Protein AF-A0A7S2G5X3-F1 (afdb_monomer_lite)

InterPro domains:
  IPR003439 ABC transporter-like, ATP-binding domain [PF00005] (49-107)
  IPR027417 P-loop containing nucleoside triphosphate hydrolase [G3DSA:3.40.50.300] (6-203)
  IPR027417 P-loop containing nucleoside triphosphate hydrolase [SSF52540] (55-157)
  IPR032781 ABC-transporter extension domain [PF12848] (147-217)
  IPR051309 ABC transporter ABCF subfamily ATPase [PTHR42855] (34-220)

Organism: NCBI:txid3111310

Foldseek 3Di:
DCVLLVVLLVQLVVLCVVVVHPVPDDPPPDDDDDPSVVSNVVSVVSCVVNVNVVLVVLLCVLCVLLVNNVVPPPDLVPDDPSSNLSNVVSVPVSSLDQEDEEEASCPPGDPSSLVVVLVSQLVNPSHDYDYDHPDQVSQQSRPQKDWDCAPNDTDIGGRHTSVSVVVVVVVVLVVLVVVLVVLVVVLVVLVVVVVVCDPCPDPVNVVSVVVSVVSVVVSVVSVVRPRDPPPPPDD

pLDDT: mean 82.72, std 14.78, range [34.44, 96.31]

Sequence (235 aa):
PTLPALKAVQSYWAATDAAGHRRGDDPAVDKDGDEGGADLLAATTLMDECGGWELESEILLVATKLSVAHLIDRPLTSLSGGEKKRVALAAALPQKPDLLLLDEPSNHLDWAAIDWLANYLSSQRQLSLLLVTHDRYFLERTCDDIIELDRAQVHWYRGGGYSGFLEARAARLIENDAVLSATRKKLEKEAAWVRKQPKARQSKSKSRVEAYDKLKVETDKMAVQPMGVADLKGV

Radius of gyration: 30.64 Å; chains: 1; bounding box: 78×30×87 Å

Secondary structure (DSSP, 8-state):
-HHHHHHHHHHHHHHHHHTTPPTT--GGG----STHHHHHHHHHHHHHHHTHHHHHHHHHHHHHHTT-GGGTTS-GGGS-HHHHHHHHHHHHGGG--SEEEEES-STT--HHHHHHHHHHHHH-TT-EEEEE-S-HHHHHHH-S-EEEEETTEEEEE-SSHHHHHHHHHHHHHHHHHHHHHHHHHHHHHHHHHHHT---S-SHHHHHHHHHHHHHHHHHHHHHSS----GGGG--

Structure (mmCIF, N/CA/C/O backbone):
data_AF-A0A7S2G5X3-F1
#
_entry.id   AF-A0A7S2G5X3-F1
#
loop_
_atom_site.group_PDB
_atom_site.id
_atom_site.type_symbol
_atom_site.label_atom_id
_atom_site.label_alt_id
_atom_site.label_comp_id
_atom_site.label_asym_id
_atom_site.label_entity_id
_atom_site.label_seq_id
_atom_site.pdbx_PDB_ins_code
_atom_site.Cartn_x
_atom_site.Cartn_y
_atom_site.Cartn_z
_atom_site.occupancy
_atom_site.B_iso_or_equiv
_atom_site.auth_seq_id
_atom_site.auth_comp_id
_atom_site.auth_asym_id
_atom_site.auth_atom_id
_atom_site.pdbx_PDB_model_num
ATOM 1 N N . PRO A 1 1 ? -3.280 3.090 -22.141 1.00 54.41 1 PRO A N 1
ATOM 2 C CA . PRO A 1 1 ? -2.279 3.904 -22.877 1.00 54.41 1 PRO A CA 1
ATOM 3 C C . PRO A 1 1 ? -0.830 3.383 -22.801 1.00 54.41 1 PRO A C 1
ATOM 5 O O . PRO A 1 1 ? -0.079 3.635 -23.728 1.00 54.41 1 PRO A O 1
ATOM 8 N N . THR A 1 2 ? -0.440 2.638 -21.760 1.00 71.50 2 THR A N 1
ATOM 9 C CA . THR A 1 2 ? 0.950 2.181 -21.523 1.00 71.50 2 THR A CA 1
ATOM 10 C C . THR A 1 2 ? 1.343 0.871 -22.222 1.00 71.50 2 THR A C 1
ATOM 12 O O . THR A 1 2 ? 2.526 0.603 -22.397 1.00 71.50 2 THR A O 1
ATOM 15 N N . LEU A 1 3 ? 0.378 0.065 -22.684 1.00 79.06 3 LEU A N 1
ATOM 16 C CA . LEU A 1 3 ? 0.645 -1.207 -23.379 1.00 79.06 3 LEU A CA 1
ATOM 17 C C . LEU A 1 3 ? 1.451 -1.066 -24.691 1.00 79.06 3 LEU A C 1
ATOM 19 O O . LEU A 1 3 ? 2.336 -1.893 -24.902 1.00 79.06 3 LEU A O 1
ATOM 23 N N . PRO A 1 4 ? 1.192 -0.077 -25.573 1.00 86.94 4 PRO A N 1
ATOM 24 C CA . PRO A 1 4 ? 2.019 0.150 -26.761 1.00 86.94 4 PRO A CA 1
ATOM 25 C C . PRO A 1 4 ? 3.467 0.515 -26.413 1.00 86.94 4 PRO A C 1
ATOM 27 O O . PRO A 1 4 ? 4.384 -0.113 -26.931 1.00 86.94 4 PRO A O 1
ATOM 30 N N . ALA A 1 5 ? 3.666 1.436 -25.464 1.00 88.50 5 ALA A N 1
ATOM 31 C CA . ALA A 1 5 ? 4.989 1.828 -24.977 1.00 88.50 5 ALA A CA 1
ATOM 32 C C . ALA A 1 5 ? 5.756 0.638 -24.384 1.00 88.50 5 ALA A C 1
ATOM 34 O O . ALA A 1 5 ? 6.918 0.423 -24.706 1.00 88.50 5 ALA A O 1
ATOM 35 N N . LEU A 1 6 ? 5.091 -0.200 -23.580 1.00 88.62 6 LEU A N 1
ATOM 36 C CA . LEU A 1 6 ? 5.712 -1.392 -23.001 1.00 88.62 6 LEU A CA 1
ATOM 37 C C . LEU A 1 6 ? 6.155 -2.392 -24.078 1.00 88.62 6 LEU A C 1
ATOM 39 O O . LEU A 1 6 ? 7.237 -2.963 -23.978 1.00 88.62 6 LEU A O 1
ATOM 43 N N . LYS A 1 7 ? 5.335 -2.596 -25.116 1.00 89.44 7 LYS A N 1
ATOM 44 C CA . LYS A 1 7 ? 5.700 -3.450 -26.256 1.00 89.44 7 LYS A CA 1
ATOM 45 C C . LYS A 1 7 ? 6.875 -2.876 -27.047 1.00 89.44 7 LYS A C 1
ATOM 47 O O . LYS A 1 7 ? 7.715 -3.654 -27.493 1.00 89.44 7 LYS A O 1
ATOM 52 N N . ALA A 1 8 ? 6.944 -1.553 -27.203 1.00 91.19 8 ALA A N 1
ATOM 53 C CA . ALA A 1 8 ? 8.074 -0.885 -27.844 1.00 91.19 8 ALA A CA 1
ATOM 54 C C . ALA A 1 8 ? 9.371 -1.123 -27.056 1.00 91.19 8 ALA A C 1
ATOM 56 O O . ALA A 1 8 ? 10.328 -1.632 -27.630 1.00 91.19 8 ALA A O 1
ATOM 57 N N . VAL A 1 9 ? 9.357 -0.909 -25.732 1.00 89.81 9 VAL A N 1
ATOM 58 C CA . VAL A 1 9 ? 10.511 -1.174 -24.845 1.00 89.81 9 VAL A CA 1
ATOM 59 C C . VAL A 1 9 ? 10.955 -2.635 -24.922 1.00 89.81 9 VAL A C 1
ATOM 61 O O . VAL A 1 9 ? 12.138 -2.921 -25.069 1.00 89.81 9 VAL A O 1
ATOM 64 N N . GLN A 1 10 ? 10.013 -3.581 -24.881 1.00 88.94 10 GLN A N 1
ATOM 65 C CA . GLN A 1 10 ? 10.326 -5.009 -25.012 1.00 88.94 10 GLN A CA 1
ATOM 66 C C . GLN A 1 10 ? 10.955 -5.352 -26.365 1.00 88.94 10 GLN A C 1
ATOM 68 O O . GLN A 1 10 ? 11.894 -6.145 -26.417 1.00 88.94 10 GLN A O 1
ATOM 73 N N . SER A 1 11 ? 10.437 -4.769 -27.449 1.00 88.94 11 SER A N 1
ATOM 74 C CA . SER A 1 11 ? 10.954 -4.995 -28.803 1.00 88.94 11 SER A CA 1
ATOM 75 C C . SER A 1 11 ? 12.352 -4.401 -28.959 1.00 88.94 11 SER A C 1
ATOM 77 O O . SER A 1 11 ? 13.226 -5.043 -29.534 1.00 88.94 11 SER A O 1
ATOM 79 N N . TYR A 1 12 ? 12.579 -3.218 -28.385 1.00 90.38 12 TYR A N 1
ATOM 80 C CA . TYR A 1 12 ? 13.879 -2.559 -28.358 1.00 90.38 12 TYR A CA 1
ATOM 81 C C . TYR A 1 12 ? 14.915 -3.385 -27.595 1.00 90.38 12 TYR A C 1
ATOM 83 O O . TYR A 1 12 ? 15.947 -3.723 -28.166 1.00 90.38 12 TYR A O 1
ATOM 91 N N . TRP A 1 13 ? 14.610 -3.820 -26.369 1.00 86.69 13 TRP A N 1
ATOM 92 C CA . TRP A 1 13 ? 15.528 -4.661 -25.592 1.00 86.69 13 TRP A CA 1
ATOM 93 C C . TRP A 1 13 ? 15.831 -6.005 -26.262 1.00 86.69 13 TRP A C 1
ATOM 95 O O . TRP A 1 13 ? 16.964 -6.478 -26.210 1.00 86.69 13 TRP A O 1
ATOM 105 N N . ALA A 1 14 ? 14.845 -6.619 -26.923 1.00 87.31 14 ALA A N 1
ATOM 106 C CA . ALA A 1 14 ? 15.070 -7.847 -27.681 1.00 87.31 14 ALA A CA 1
ATOM 107 C C . ALA A 1 14 ? 16.004 -7.619 -28.884 1.00 87.31 14 ALA A C 1
ATOM 109 O O . ALA A 1 14 ? 16.889 -8.439 -29.127 1.00 87.31 14 ALA A O 1
ATOM 110 N N . ALA A 1 15 ? 15.836 -6.504 -29.604 1.00 86.38 15 ALA A N 1
ATOM 111 C CA . ALA A 1 15 ? 16.694 -6.138 -30.728 1.00 86.38 15 ALA A CA 1
ATOM 112 C C . ALA A 1 15 ? 18.129 -5.811 -30.276 1.00 86.38 15 ALA A C 1
ATOM 114 O O . ALA A 1 15 ? 19.082 -6.266 -30.906 1.00 86.38 15 ALA A O 1
ATOM 115 N N . THR A 1 16 ? 18.306 -5.096 -29.158 1.00 84.69 16 THR A N 1
ATOM 116 C CA . THR A 1 16 ? 19.641 -4.795 -28.608 1.00 84.69 16 THR A CA 1
ATOM 117 C C . THR A 1 16 ? 20.358 -6.048 -28.110 1.00 84.69 16 THR A C 1
ATOM 119 O O . THR A 1 16 ? 21.544 -6.222 -28.392 1.00 84.69 16 THR A O 1
ATOM 122 N N . ASP A 1 17 ? 19.639 -6.947 -27.424 1.00 82.69 17 ASP A N 1
ATOM 123 C CA . ASP A 1 17 ? 20.194 -8.218 -26.943 1.00 82.69 17 ASP A CA 1
ATOM 124 C C . ASP A 1 17 ? 20.623 -9.105 -28.137 1.00 82.69 17 ASP A C 1
ATOM 126 O O . ASP A 1 17 ? 21.685 -9.731 -28.098 1.00 82.69 17 ASP A O 1
ATOM 130 N N . ALA A 1 18 ? 19.841 -9.128 -29.228 1.00 81.56 18 ALA A N 1
ATOM 131 C CA . ALA A 1 18 ? 20.175 -9.855 -30.459 1.00 81.56 18 ALA A CA 1
ATOM 132 C C . ALA A 1 18 ? 21.382 -9.255 -31.205 1.00 81.56 18 ALA A C 1
ATOM 134 O O . ALA A 1 18 ? 22.181 -9.997 -31.776 1.00 81.56 18 ALA A O 1
ATOM 135 N N . ALA A 1 19 ? 21.547 -7.931 -31.152 1.00 76.56 19 ALA A N 1
ATOM 136 C CA . ALA A 1 19 ? 22.684 -7.209 -31.723 1.00 76.56 19 ALA A CA 1
ATOM 137 C C . ALA A 1 19 ? 23.962 -7.281 -30.858 1.00 76.56 19 ALA A C 1
ATOM 139 O O . ALA A 1 19 ? 24.954 -6.628 -31.178 1.00 76.56 19 ALA A O 1
ATOM 140 N N . GLY A 1 20 ? 23.957 -8.024 -29.744 1.00 68.62 20 GLY A N 1
ATOM 141 C CA . GLY A 1 20 ? 25.123 -8.186 -28.866 1.00 68.62 20 GLY A CA 1
ATOM 142 C C . GLY A 1 20 ? 25.523 -6.929 -28.082 1.00 68.62 20 GLY A C 1
ATOM 143 O O . GLY A 1 20 ? 26.596 -6.911 -27.474 1.00 68.62 20 GLY A O 1
ATOM 144 N N . HIS A 1 21 ? 24.677 -5.898 -28.079 1.00 65.56 21 HIS A N 1
ATOM 145 C CA . HIS A 1 21 ? 24.878 -4.674 -27.306 1.00 65.56 21 HIS A CA 1
ATOM 146 C C . HIS A 1 21 ? 24.457 -4.904 -25.850 1.00 65.56 21 HIS A C 1
ATOM 148 O O . HIS A 1 21 ? 23.509 -5.646 -25.581 1.00 65.56 21 HIS A O 1
ATOM 154 N N . ARG A 1 22 ? 25.142 -4.284 -24.877 1.00 58.06 22 ARG A N 1
ATOM 155 C CA . ARG A 1 22 ? 24.659 -4.330 -23.490 1.00 58.06 22 ARG A CA 1
ATOM 156 C C . ARG A 1 22 ? 23.503 -3.352 -23.334 1.00 58.06 22 ARG A C 1
ATOM 158 O O . ARG A 1 22 ? 23.483 -2.279 -23.931 1.00 58.06 22 ARG A O 1
ATOM 165 N N . ARG A 1 23 ? 22.551 -3.704 -22.473 1.00 61.09 23 ARG A N 1
ATOM 166 C CA . ARG A 1 23 ? 21.435 -2.828 -22.093 1.00 61.09 23 ARG A CA 1
ATOM 167 C C . ARG A 1 23 ? 21.984 -1.495 -21.566 1.00 61.09 23 ARG A C 1
ATOM 169 O O . ARG A 1 23 ? 22.686 -1.483 -20.555 1.00 61.09 23 ARG A O 1
ATOM 176 N N . GLY A 1 24 ? 21.677 -0.398 -22.261 1.00 53.31 24 GLY A N 1
ATOM 177 C CA . GLY A 1 24 ? 22.175 0.952 -21.963 1.00 53.31 24 GLY A CA 1
ATOM 178 C C . GLY A 1 24 ? 23.344 1.442 -22.831 1.00 53.31 24 GLY A C 1
ATOM 179 O O . GLY A 1 24 ? 23.766 2.583 -22.645 1.00 53.31 24 GLY A O 1
ATOM 180 N N . ASP A 1 25 ? 23.854 0.631 -23.764 1.00 51.81 25 ASP A N 1
ATOM 181 C CA . ASP A 1 25 ? 24.787 1.098 -24.797 1.00 51.81 25 ASP A CA 1
ATOM 182 C C . ASP A 1 25 ? 24.038 1.945 -25.845 1.00 51.81 25 ASP A C 1
ATOM 184 O O . ASP A 1 25 ? 22.922 1.606 -26.242 1.00 51.81 25 ASP A O 1
ATOM 188 N N . ASP A 1 26 ? 24.645 3.051 -26.289 1.00 50.69 26 ASP A N 1
ATOM 189 C CA . ASP A 1 26 ? 24.108 3.890 -27.367 1.00 50.69 26 ASP A CA 1
ATOM 190 C C . ASP A 1 26 ? 24.276 3.149 -28.710 1.00 50.69 26 ASP A C 1
ATOM 192 O O . ASP A 1 26 ? 25.414 2.945 -29.153 1.00 50.69 26 ASP A O 1
ATOM 196 N N . PRO A 1 27 ? 23.181 2.726 -29.369 1.00 51.19 27 PRO A N 1
ATOM 197 C CA . PRO A 1 27 ? 23.245 1.935 -30.595 1.00 51.19 27 PRO A CA 1
ATOM 198 C C . PRO A 1 27 ? 23.805 2.717 -31.791 1.00 51.19 27 PRO A C 1
ATOM 200 O O . PRO A 1 27 ? 24.068 2.129 -32.839 1.00 51.19 27 PRO A O 1
ATOM 203 N N . ALA A 1 28 ? 24.025 4.031 -31.664 1.00 50.31 28 ALA A N 1
ATOM 204 C CA . ALA A 1 28 ? 24.574 4.868 -32.728 1.00 50.31 28 ALA A CA 1
ATOM 205 C C . ALA A 1 28 ? 26.047 4.567 -33.091 1.00 50.31 28 ALA A C 1
ATOM 207 O O . ALA A 1 28 ? 26.613 5.258 -33.945 1.00 50.31 28 ALA A O 1
ATOM 208 N N . VAL A 1 29 ? 26.691 3.579 -32.453 1.00 49.16 29 VAL A N 1
ATOM 209 C CA . VAL A 1 29 ? 28.141 3.357 -32.571 1.00 49.16 29 VAL A CA 1
ATOM 210 C C . VAL A 1 29 ? 28.540 2.241 -33.543 1.00 49.16 29 VAL A C 1
ATOM 212 O O . VAL A 1 29 ? 29.674 2.302 -34.020 1.00 49.16 29 VAL A O 1
ATOM 215 N N . ASP A 1 30 ? 27.666 1.307 -33.942 1.00 45.97 30 ASP A N 1
ATOM 216 C CA . ASP A 1 30 ? 28.096 0.213 -34.831 1.00 45.97 30 ASP A CA 1
ATOM 217 C C . ASP A 1 30 ? 27.701 0.384 -36.306 1.00 45.97 30 ASP A C 1
ATOM 219 O O . ASP A 1 30 ? 26.542 0.570 -36.683 1.00 45.97 30 ASP A O 1
ATOM 223 N N . LYS A 1 31 ? 28.733 0.336 -37.152 1.00 49.78 31 LYS A N 1
ATOM 224 C CA . LYS A 1 31 ? 28.681 0.398 -38.611 1.00 49.78 31 LYS A CA 1
ATOM 225 C C . LYS A 1 31 ? 29.133 -0.951 -39.144 1.00 49.78 31 LYS A C 1
ATOM 227 O O . LYS A 1 31 ? 30.274 -1.043 -39.561 1.00 49.78 31 LYS A O 1
ATOM 232 N N . ASP A 1 32 ? 28.266 -1.950 -39.179 1.00 45.34 32 ASP A N 1
ATOM 233 C CA . ASP A 1 32 ? 28.424 -3.061 -40.117 1.00 45.34 32 ASP A CA 1
AT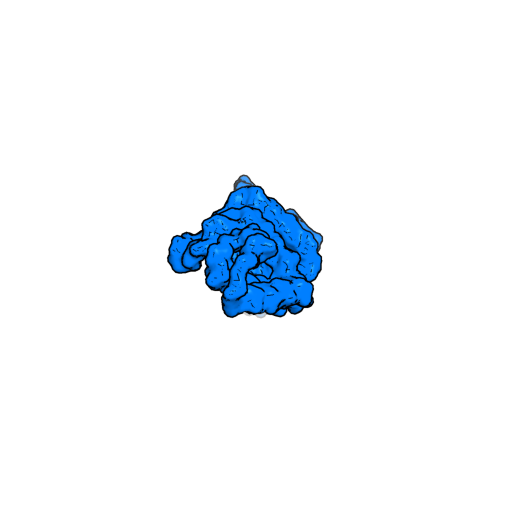OM 234 C C . ASP A 1 32 ? 27.052 -3.678 -40.399 1.00 45.34 32 ASP A C 1
ATOM 236 O O . ASP A 1 32 ? 26.272 -3.983 -39.500 1.00 45.34 32 ASP A O 1
ATOM 240 N N . GLY A 1 33 ? 26.713 -3.734 -41.686 1.00 59.78 33 GLY A N 1
ATOM 241 C CA . GLY A 1 33 ? 25.398 -4.130 -42.162 1.00 59.78 33 GLY A CA 1
ATOM 242 C C . GLY A 1 33 ? 25.187 -5.636 -42.081 1.00 59.78 33 GLY A C 1
ATOM 243 O O . GLY A 1 33 ? 25.887 -6.385 -42.752 1.00 59.78 33 GLY A O 1
ATOM 244 N N . ASP A 1 34 ? 24.171 -6.043 -41.329 1.00 56.34 34 ASP A N 1
ATOM 245 C CA . ASP A 1 34 ? 23.421 -7.286 -41.513 1.00 56.34 34 ASP A CA 1
ATOM 246 C C . ASP A 1 34 ? 22.058 -7.149 -40.799 1.00 56.34 34 ASP A C 1
ATOM 248 O O . ASP A 1 34 ? 21.855 -6.183 -40.058 1.00 56.34 34 ASP A O 1
ATOM 252 N N . GLU A 1 35 ? 21.120 -8.069 -41.043 1.00 56.12 35 GLU A N 1
ATOM 253 C CA . GLU A 1 35 ? 19.689 -8.054 -40.649 1.00 56.12 35 GL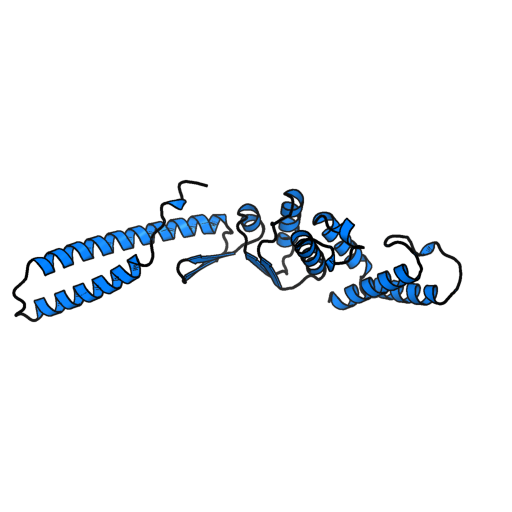U A CA 1
ATOM 254 C C . GLU A 1 35 ? 19.342 -7.414 -39.277 1.00 56.12 35 GLU A C 1
ATOM 256 O O . GLU A 1 35 ? 18.314 -6.743 -39.161 1.00 56.12 35 GLU A O 1
ATOM 261 N N . GLY A 1 36 ? 20.214 -7.511 -38.265 1.00 60.09 36 GLY A N 1
ATOM 262 C CA . GLY A 1 36 ? 20.025 -6.899 -36.939 1.00 60.09 36 GLY A CA 1
ATOM 263 C C . GLY A 1 36 ? 19.925 -5.363 -36.917 1.00 60.09 36 GLY A C 1
ATOM 264 O O . GLY A 1 36 ? 19.276 -4.805 -36.032 1.00 60.09 36 GLY A O 1
ATOM 265 N N . GLY A 1 37 ? 20.494 -4.656 -37.900 1.00 69.62 37 GLY A N 1
ATOM 266 C CA . GLY A 1 37 ? 20.382 -3.193 -37.989 1.00 69.62 37 GLY A CA 1
ATOM 267 C C . GLY A 1 37 ? 18.985 -2.704 -38.398 1.00 69.62 37 GLY A C 1
ATOM 268 O O . GLY A 1 37 ? 18.547 -1.634 -37.970 1.00 69.62 37 GLY A O 1
ATOM 269 N N . ALA A 1 38 ? 18.261 -3.493 -39.201 1.00 78.25 38 ALA A N 1
ATOM 270 C CA . ALA A 1 38 ? 16.902 -3.160 -39.629 1.00 78.25 38 ALA A CA 1
ATOM 271 C C . ALA A 1 38 ? 15.892 -3.336 -38.484 1.00 78.25 38 ALA A C 1
ATOM 273 O O . ALA A 1 38 ? 15.038 -2.469 -38.279 1.00 78.25 38 ALA A O 1
ATOM 274 N N . ASP A 1 39 ? 16.037 -4.411 -37.706 1.00 82.31 39 ASP A N 1
ATOM 275 C CA . ASP A 1 39 ? 15.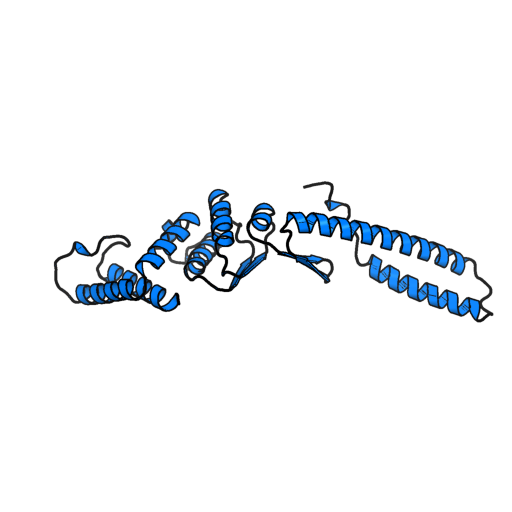201 -4.685 -36.533 1.00 82.31 39 ASP A CA 1
ATOM 276 C C . ASP A 1 39 ? 15.397 -3.628 -35.438 1.00 82.31 39 ASP A C 1
ATOM 278 O O . ASP A 1 39 ? 14.424 -3.137 -34.860 1.00 82.31 39 ASP A O 1
ATOM 282 N N . LEU A 1 40 ? 16.644 -3.208 -35.198 1.00 83.88 40 LEU A N 1
ATOM 283 C CA . LEU A 1 40 ? 16.958 -2.160 -34.229 1.00 83.88 40 LEU A CA 1
ATOM 284 C C . LEU A 1 40 ? 16.395 -0.795 -34.648 1.00 83.88 40 LEU A C 1
ATOM 286 O O . LEU A 1 40 ? 15.822 -0.087 -33.819 1.00 83.88 40 LEU A O 1
ATOM 290 N N . LEU A 1 41 ? 16.488 -0.433 -35.931 1.00 87.12 41 LEU A N 1
ATOM 291 C CA . LEU A 1 41 ? 15.887 0.797 -36.458 1.00 87.12 41 LEU A CA 1
ATOM 292 C C . LEU A 1 41 ? 14.355 0.790 -36.317 1.00 87.12 41 LEU A C 1
ATOM 294 O O . LEU A 1 41 ? 13.767 1.790 -35.894 1.00 87.12 41 LEU A O 1
ATOM 298 N N . ALA A 1 42 ? 13.702 -0.333 -36.630 1.00 89.12 42 ALA A N 1
ATOM 299 C CA . ALA A 1 42 ? 12.258 -0.483 -36.458 1.00 89.12 42 ALA A CA 1
ATOM 300 C C . ALA A 1 42 ? 11.851 -0.366 -34.980 1.00 89.12 42 ALA A C 1
ATOM 302 O O . ALA A 1 42 ? 10.900 0.346 -34.654 1.00 89.12 42 ALA A O 1
ATOM 303 N N . ALA A 1 43 ? 12.598 -1.001 -34.073 1.00 89.44 43 ALA A N 1
ATOM 304 C CA . ALA A 1 43 ? 12.342 -0.916 -32.640 1.00 89.44 43 ALA A CA 1
ATOM 305 C C . ALA A 1 43 ? 12.576 0.498 -32.079 1.00 89.44 43 ALA A C 1
ATOM 307 O O . ALA A 1 43 ? 11.781 0.970 -31.271 1.00 89.44 43 ALA A O 1
ATOM 308 N N . THR A 1 44 ? 13.608 1.199 -32.555 1.00 90.00 44 THR A N 1
ATOM 309 C CA . THR A 1 44 ? 13.892 2.602 -32.197 1.00 90.00 44 THR A CA 1
ATOM 310 C C . THR A 1 44 ? 12.750 3.518 -32.643 1.00 90.00 44 THR A C 1
ATOM 312 O O . THR A 1 44 ? 12.254 4.322 -31.862 1.00 90.00 44 THR A O 1
ATOM 315 N N . THR A 1 45 ? 12.251 3.329 -33.868 1.00 92.50 45 THR A N 1
ATOM 316 C CA . THR A 1 45 ? 11.092 4.079 -34.383 1.00 92.50 45 THR A CA 1
ATOM 317 C C . THR A 1 45 ? 9.852 3.859 -33.509 1.00 92.50 45 THR A C 1
ATOM 319 O O . THR A 1 45 ? 9.157 4.809 -33.158 1.00 92.50 45 THR A O 1
ATOM 322 N N . LEU A 1 46 ? 9.595 2.614 -33.088 1.00 91.56 46 LEU A N 1
ATOM 323 C CA . LEU A 1 46 ? 8.490 2.301 -32.176 1.00 91.56 46 LEU A CA 1
ATOM 324 C C . LEU A 1 46 ? 8.661 2.945 -30.793 1.00 91.56 46 LEU A C 1
ATOM 326 O O . LEU A 1 46 ? 7.660 3.329 -30.183 1.00 91.56 46 LEU A O 1
ATOM 330 N N . MET A 1 47 ? 9.896 3.059 -30.290 1.00 91.75 47 MET A N 1
ATOM 331 C CA . MET A 1 47 ? 10.186 3.768 -29.039 1.00 91.75 47 MET A CA 1
ATOM 332 C C . MET A 1 47 ? 9.794 5.242 -29.147 1.00 91.75 47 MET A C 1
ATOM 334 O O . MET A 1 47 ? 9.099 5.738 -28.260 1.00 91.75 47 MET A O 1
ATOM 338 N N . ASP A 1 48 ? 10.148 5.909 -30.246 1.00 91.94 48 ASP A N 1
ATOM 339 C CA . ASP A 1 48 ? 9.791 7.313 -30.479 1.00 91.94 48 ASP A CA 1
ATOM 340 C C . ASP A 1 48 ? 8.270 7.503 -30.606 1.00 91.94 48 ASP A C 1
ATOM 342 O O . ASP A 1 48 ? 7.684 8.374 -29.963 1.00 91.94 48 ASP A O 1
ATOM 346 N N . GLU A 1 49 ? 7.598 6.659 -31.396 1.00 92.69 49 GLU A N 1
ATOM 347 C CA . GLU A 1 49 ? 6.154 6.770 -31.649 1.00 92.69 49 GLU A CA 1
ATOM 348 C C . GLU A 1 49 ? 5.298 6.493 -30.408 1.00 92.69 49 GLU A C 1
ATOM 350 O O . GLU A 1 49 ? 4.229 7.086 -30.232 1.00 92.69 49 GLU A O 1
ATOM 355 N N . CYS A 1 50 ? 5.741 5.570 -29.552 1.00 91.44 50 CYS A N 1
ATOM 356 C CA . CYS A 1 50 ? 4.967 5.123 -28.398 1.00 91.44 50 CYS A CA 1
ATOM 357 C C . CYS A 1 50 ? 5.370 5.796 -27.078 1.00 91.44 50 CYS A C 1
ATOM 359 O O . CYS A 1 50 ? 4.749 5.491 -26.058 1.00 91.44 50 CYS A O 1
ATOM 361 N N . GLY A 1 51 ? 6.384 6.669 -27.060 1.00 90.88 51 GLY A N 1
ATOM 362 C CA . GLY A 1 51 ? 6.951 7.213 -25.816 1.00 90.88 51 GLY A CA 1
ATOM 363 C C . GLY A 1 51 ? 7.638 6.136 -24.966 1.00 90.88 51 GLY A C 1
ATOM 364 O O . GLY A 1 51 ? 7.477 6.066 -23.744 1.00 90.88 51 GLY A O 1
ATOM 365 N N . GLY A 1 52 ? 8.321 5.205 -25.635 1.00 91.44 52 GLY A N 1
ATOM 366 C CA . GLY A 1 52 ? 9.028 4.093 -25.010 1.00 91.44 52 GLY A CA 1
ATOM 367 C C . GLY A 1 52 ? 10.235 4.549 -24.190 1.00 91.44 52 GLY A C 1
ATOM 368 O O . GLY A 1 52 ? 10.496 3.966 -23.142 1.00 91.44 52 GLY A O 1
ATOM 369 N N . TRP A 1 53 ? 10.916 5.624 -24.598 1.00 91.25 53 TRP A N 1
ATOM 370 C CA . TRP A 1 53 ? 12.081 6.168 -23.889 1.00 91.25 53 TRP A CA 1
ATOM 371 C C . TRP A 1 53 ? 11.734 6.715 -22.504 1.00 91.25 53 TRP A C 1
ATOM 373 O O . TRP A 1 53 ? 12.451 6.476 -21.526 1.00 91.25 53 TRP A O 1
ATOM 383 N N . GLU A 1 54 ? 10.609 7.423 -22.390 1.00 91.44 54 GLU A N 1
ATOM 384 C CA . GLU A 1 54 ? 10.110 7.917 -21.110 1.00 91.44 54 GLU A CA 1
ATOM 385 C C . GLU A 1 54 ? 9.727 6.753 -20.196 1.00 91.44 54 GLU A C 1
ATOM 387 O O . GLU A 1 54 ? 10.039 6.773 -19.003 1.00 91.44 54 GLU A O 1
ATOM 392 N N . LEU A 1 55 ? 9.082 5.723 -20.755 1.00 91.44 55 LEU A N 1
ATOM 393 C CA . LEU A 1 55 ? 8.702 4.535 -20.001 1.00 91.44 55 LEU A CA 1
ATOM 394 C C . LEU A 1 55 ? 9.928 3.742 -19.534 1.00 91.44 55 LEU A C 1
ATOM 396 O O . LEU A 1 55 ? 9.968 3.324 -18.381 1.00 91.44 55 LEU A O 1
ATOM 400 N N . GLU A 1 56 ? 10.928 3.546 -20.391 1.00 91.50 56 GLU A N 1
ATOM 401 C CA . GLU A 1 56 ? 12.186 2.885 -20.037 1.00 91.50 56 GLU A CA 1
ATOM 402 C C . GLU A 1 56 ? 12.905 3.633 -18.908 1.00 91.50 56 GLU A C 1
ATOM 404 O O . GLU A 1 56 ? 13.288 3.031 -17.901 1.00 91.50 56 GLU A O 1
ATOM 409 N N . SER A 1 57 ? 13.015 4.957 -19.031 1.00 92.12 57 SER A N 1
ATOM 410 C CA . SER A 1 57 ? 13.604 5.814 -17.999 1.00 92.12 57 SER A CA 1
ATOM 411 C C . SER A 1 57 ? 12.850 5.694 -16.670 1.00 92.12 57 SER A C 1
ATOM 413 O O . SER A 1 57 ? 13.466 5.600 -15.604 1.00 92.12 57 SER A O 1
ATOM 415 N N . GLU A 1 58 ? 11.514 5.649 -16.718 1.00 91.94 58 GLU A N 1
ATOM 416 C CA . GLU A 1 58 ? 10.669 5.429 -15.543 1.00 91.94 58 GLU A CA 1
ATOM 417 C C . GLU A 1 58 ? 10.894 4.030 -14.941 1.00 91.94 58 GLU A C 1
ATOM 419 O O . GLU A 1 58 ? 11.089 3.918 -13.730 1.00 91.94 58 GLU A O 1
ATOM 424 N N . ILE A 1 59 ? 10.963 2.972 -15.759 1.00 92.31 59 ILE A N 1
ATOM 425 C CA . ILE A 1 59 ? 11.256 1.599 -15.311 1.00 92.31 59 ILE A CA 1
ATOM 426 C C . ILE A 1 59 ? 12.603 1.542 -14.582 1.00 92.31 59 ILE A C 1
ATOM 428 O O . ILE A 1 59 ? 12.678 1.002 -13.476 1.00 92.31 59 ILE A O 1
ATOM 432 N N . LEU A 1 60 ? 13.661 2.120 -15.158 1.00 91.62 60 LEU A N 1
ATOM 433 C CA . LEU A 1 60 ? 15.001 2.113 -14.565 1.00 91.62 60 LEU A CA 1
ATOM 434 C C . LEU A 1 60 ? 15.062 2.924 -13.267 1.00 91.62 60 LEU A C 1
ATOM 436 O O . LEU A 1 60 ? 15.682 2.486 -12.290 1.00 91.62 60 LEU A O 1
ATOM 440 N N . LEU A 1 61 ? 14.384 4.074 -13.218 1.00 93.88 61 LEU A N 1
ATOM 441 C CA . LEU A 1 61 ? 14.265 4.878 -12.004 1.00 93.88 61 LEU A CA 1
ATOM 442 C C . LEU A 1 61 ? 13.583 4.080 -10.888 1.00 93.88 61 LEU A C 1
ATOM 444 O O . LEU A 1 61 ? 14.129 3.976 -9.787 1.00 93.88 61 LEU A O 1
ATOM 448 N N . VAL A 1 62 ? 12.420 3.490 -11.170 1.00 94.31 62 VAL A N 1
ATOM 449 C CA . VAL A 1 62 ? 11.657 2.697 -10.198 1.00 94.31 62 VAL A CA 1
ATOM 450 C C . VAL A 1 62 ? 12.464 1.473 -9.748 1.00 94.31 62 VAL A C 1
ATOM 452 O O . VAL A 1 62 ? 12.580 1.220 -8.548 1.00 94.31 62 VAL A O 1
ATOM 455 N N . ALA A 1 63 ? 13.087 0.743 -10.677 1.00 94.00 63 ALA A N 1
ATOM 456 C CA . ALA A 1 63 ? 13.915 -0.420 -10.364 1.00 94.00 63 ALA A CA 1
ATOM 457 C C . ALA A 1 63 ? 15.119 -0.056 -9.481 1.00 94.00 63 ALA A C 1
ATOM 459 O O . ALA A 1 63 ? 15.485 -0.813 -8.578 1.00 94.00 63 ALA A O 1
ATOM 460 N N . THR A 1 64 ? 15.719 1.114 -9.702 1.00 94.19 64 THR A N 1
ATOM 461 C CA . THR A 1 64 ? 16.814 1.629 -8.871 1.00 94.19 64 THR A CA 1
ATOM 462 C C . THR A 1 64 ? 16.322 1.966 -7.469 1.00 94.19 64 THR A C 1
ATOM 464 O O . THR A 1 64 ? 16.928 1.548 -6.486 1.00 94.19 64 THR A O 1
ATOM 467 N N . LYS A 1 65 ? 15.200 2.683 -7.361 1.00 94.94 65 LYS A N 1
ATOM 468 C CA . LYS A 1 65 ? 14.640 3.116 -6.073 1.00 94.94 65 LYS A CA 1
ATOM 469 C C . LYS A 1 65 ? 14.107 1.965 -5.225 1.00 94.94 65 LYS A C 1
ATOM 471 O O . LYS A 1 65 ? 14.144 2.053 -4.005 1.00 94.94 65 LYS A O 1
ATOM 476 N N . LEU A 1 66 ? 13.675 0.876 -5.858 1.00 93.62 66 LEU A N 1
ATOM 477 C CA . LEU A 1 66 ? 13.266 -0.359 -5.187 1.00 93.62 66 LEU A CA 1
ATOM 478 C C . LEU A 1 66 ? 14.417 -1.361 -5.002 1.00 93.62 66 LEU A C 1
ATOM 480 O O . LEU A 1 66 ? 14.175 -2.504 -4.610 1.00 93.62 66 LEU A O 1
ATOM 484 N N . SER A 1 67 ? 15.665 -0.962 -5.270 1.00 92.19 67 SER A N 1
ATOM 485 C CA . SER A 1 67 ? 16.858 -1.799 -5.091 1.00 92.19 67 SER A CA 1
ATOM 486 C C . SER A 1 67 ? 16.779 -3.136 -5.845 1.00 92.19 67 SER A C 1
ATOM 488 O O . SER A 1 67 ? 17.160 -4.185 -5.323 1.00 92.19 67 SER A O 1
ATOM 490 N N . VAL A 1 68 ? 16.269 -3.109 -7.082 1.00 93.81 68 VAL A N 1
ATOM 491 C CA . VAL A 1 68 ? 16.143 -4.280 -7.975 1.00 93.81 68 VAL A CA 1
ATOM 492 C C . VAL A 1 68 ? 16.771 -4.089 -9.356 1.00 93.81 68 VAL A C 1
ATOM 494 O O . VAL A 1 68 ? 16.779 -5.032 -10.138 1.00 93.81 68 VAL A O 1
ATOM 497 N N . ALA A 1 69 ? 17.358 -2.927 -9.657 1.00 91.69 69 ALA A N 1
ATOM 498 C CA . ALA A 1 69 ? 18.029 -2.685 -10.942 1.00 91.69 69 ALA A CA 1
ATOM 499 C C . ALA A 1 69 ? 19.113 -3.738 -11.261 1.00 91.69 69 ALA A C 1
ATOM 501 O O . ALA A 1 69 ? 19.192 -4.240 -12.375 1.00 91.69 69 ALA A O 1
ATOM 502 N N . HIS A 1 70 ? 19.881 -4.168 -10.256 1.00 90.06 70 HIS A N 1
ATOM 503 C CA . HIS A 1 70 ? 20.912 -5.206 -10.398 1.00 90.06 70 HIS A CA 1
ATOM 504 C C . HIS A 1 70 ? 20.358 -6.631 -10.629 1.00 90.06 70 HIS A C 1
ATOM 506 O O . HIS A 1 70 ? 21.131 -7.575 -10.781 1.00 90.06 70 HIS A O 1
ATOM 512 N N . LEU A 1 71 ? 19.034 -6.814 -10.603 1.00 91.62 71 LEU A N 1
ATOM 513 C CA . LEU A 1 71 ? 18.365 -8.103 -10.801 1.00 91.62 71 LEU A CA 1
ATOM 514 C C . LEU A 1 71 ? 17.772 -8.260 -12.206 1.00 91.62 71 LEU A C 1
ATOM 516 O O . LEU A 1 71 ? 17.268 -9.338 -12.507 1.00 91.62 71 LEU A O 1
ATOM 520 N N . ILE A 1 72 ? 17.823 -7.222 -13.047 1.00 86.56 72 ILE A N 1
ATOM 521 C CA . ILE A 1 72 ? 17.162 -7.181 -14.362 1.00 86.56 72 ILE A CA 1
ATOM 522 C C . ILE A 1 72 ? 17.614 -8.330 -15.284 1.00 86.56 72 ILE A C 1
ATOM 524 O O . ILE A 1 72 ? 16.796 -8.892 -16.009 1.00 86.56 72 ILE A O 1
ATOM 528 N N . ASP A 1 73 ? 18.881 -8.739 -15.201 1.00 86.31 73 ASP A N 1
ATOM 529 C CA . ASP A 1 73 ? 19.440 -9.813 -16.038 1.00 86.31 73 ASP A CA 1
ATOM 530 C C . ASP A 1 73 ? 19.353 -11.203 -15.388 1.00 86.31 73 ASP A C 1
ATOM 532 O O . ASP A 1 73 ? 19.778 -12.208 -15.961 1.00 86.31 73 ASP A O 1
ATOM 536 N N . ARG A 1 74 ? 18.813 -11.293 -14.167 1.00 89.69 74 ARG A N 1
ATOM 537 C CA . ARG A 1 74 ? 18.700 -12.561 -13.443 1.00 89.69 74 ARG A CA 1
ATOM 538 C C . ARG A 1 74 ? 17.355 -13.229 -13.730 1.00 89.69 74 ARG A C 1
ATOM 540 O O . ARG A 1 74 ? 16.314 -12.574 -13.694 1.00 89.69 74 ARG A O 1
ATOM 547 N N . PRO A 1 75 ? 17.322 -14.561 -13.914 1.00 91.06 75 PRO A N 1
ATOM 548 C CA . PRO A 1 75 ? 16.063 -15.265 -14.095 1.00 91.06 75 PRO A CA 1
ATOM 549 C C . PRO A 1 75 ? 15.217 -15.169 -12.822 1.00 91.06 75 PRO A C 1
ATOM 551 O O . PRO A 1 75 ? 15.715 -15.419 -11.717 1.00 91.06 75 PRO A O 1
ATOM 554 N N . LEU A 1 76 ? 13.919 -14.882 -12.980 1.00 91.06 76 LEU A N 1
ATOM 555 C CA . LEU A 1 76 ? 12.968 -14.746 -11.868 1.00 91.06 76 LEU A CA 1
ATOM 556 C C . LEU A 1 76 ? 12.968 -15.968 -10.940 1.00 91.06 76 LEU A C 1
ATOM 558 O O . LEU A 1 76 ? 12.789 -15.826 -9.734 1.00 91.06 76 LEU A O 1
ATOM 562 N N . THR A 1 77 ? 13.202 -17.173 -11.467 1.00 94.00 77 THR A N 1
ATOM 563 C CA . THR A 1 77 ? 13.272 -18.417 -10.680 1.00 94.00 77 THR A CA 1
ATOM 564 C C . THR A 1 77 ? 14.388 -18.405 -9.633 1.00 94.00 77 THR A C 1
ATOM 566 O O . THR A 1 77 ? 14.220 -19.024 -8.586 1.00 94.00 77 THR A O 1
ATOM 569 N N . SER A 1 78 ? 15.471 -17.658 -9.870 1.00 93.88 78 SER A N 1
ATOM 570 C CA . SER A 1 78 ? 16.626 -17.543 -8.967 1.00 93.88 78 SER A CA 1
ATOM 571 C C . SER A 1 78 ? 16.460 -16.509 -7.848 1.00 93.88 78 SER A C 1
ATOM 573 O O . SER A 1 78 ? 17.319 -16.419 -6.972 1.00 93.88 78 SER A O 1
ATOM 575 N N . LEU A 1 79 ? 15.391 -15.709 -7.887 1.00 93.31 79 LEU A N 1
ATOM 576 C CA . LEU A 1 79 ? 15.160 -14.622 -6.938 1.00 93.31 79 LEU A CA 1
ATOM 577 C C . LEU A 1 79 ? 14.446 -15.114 -5.671 1.00 93.31 79 LEU A C 1
ATOM 579 O O . LEU A 1 79 ? 13.549 -15.969 -5.720 1.00 93.31 79 LEU A O 1
ATOM 583 N N . SER A 1 80 ? 14.807 -14.522 -4.534 1.00 91.62 80 SER A N 1
ATOM 584 C CA . SER A 1 80 ? 14.103 -14.682 -3.260 1.00 91.62 80 SER A CA 1
ATOM 585 C C . SER A 1 80 ? 12.675 -14.121 -3.330 1.00 91.62 80 SER A C 1
ATOM 587 O O . SER A 1 80 ? 12.330 -13.337 -4.216 1.00 91.62 80 SER A O 1
ATOM 589 N N . GLY A 1 81 ? 11.816 -14.505 -2.381 1.00 89.06 81 GLY A N 1
ATOM 590 C CA . GLY A 1 81 ? 10.432 -14.013 -2.329 1.00 89.06 81 GLY A CA 1
ATOM 591 C C . GLY A 1 81 ? 10.336 -12.485 -2.216 1.00 89.06 81 GLY A C 1
ATOM 592 O O . GLY A 1 81 ? 9.528 -11.869 -2.909 1.00 89.06 81 GLY A O 1
ATOM 593 N N 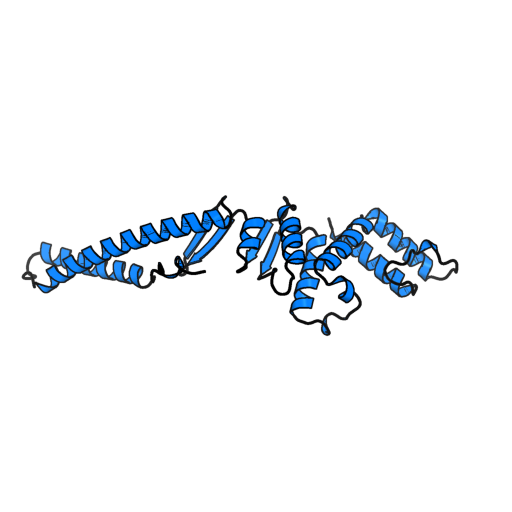. GLY A 1 82 ? 11.206 -11.869 -1.408 1.00 88.94 82 GLY A N 1
ATOM 594 C CA . GLY A 1 82 ? 11.271 -10.412 -1.261 1.00 88.94 82 GLY A CA 1
ATOM 595 C C . GLY A 1 82 ? 11.726 -9.712 -2.543 1.00 88.94 82 GLY A C 1
ATOM 596 O O . GLY A 1 82 ? 11.094 -8.754 -2.975 1.00 88.94 82 GLY A O 1
ATOM 597 N N . GLU A 1 83 ? 12.764 -10.230 -3.206 1.00 92.19 83 GLU A N 1
ATOM 598 C CA . GLU A 1 83 ? 13.216 -9.709 -4.505 1.00 92.19 83 GLU A CA 1
ATOM 599 C C . GLU A 1 83 ? 12.118 -9.807 -5.568 1.00 92.19 83 GLU A C 1
ATOM 601 O O . GLU A 1 83 ? 11.855 -8.825 -6.256 1.00 92.19 83 GLU A O 1
ATOM 606 N N . LYS A 1 84 ? 11.416 -10.945 -5.659 1.00 92.25 84 LYS A N 1
ATOM 607 C CA . LYS A 1 84 ? 10.280 -11.118 -6.581 1.00 92.25 84 LYS A CA 1
ATOM 608 C C . LYS A 1 84 ? 9.178 -10.096 -6.329 1.00 92.25 84 LYS A C 1
ATOM 610 O O . LYS A 1 84 ? 8.659 -9.529 -7.285 1.00 92.25 84 LYS A O 1
ATOM 615 N N . LYS A 1 85 ? 8.836 -9.838 -5.061 1.00 90.81 85 LYS A N 1
ATOM 616 C CA . LYS A 1 85 ? 7.825 -8.836 -4.694 1.00 90.81 85 LYS A CA 1
ATOM 617 C C . LYS A 1 85 ? 8.252 -7.431 -5.136 1.00 90.81 85 LYS A C 1
ATOM 619 O O . LYS A 1 85 ? 7.455 -6.720 -5.741 1.00 90.81 85 LYS A O 1
ATOM 624 N N . ARG A 1 86 ? 9.515 -7.052 -4.908 1.00 92.31 86 ARG A N 1
ATOM 625 C CA . ARG A 1 86 ? 10.049 -5.748 -5.342 1.00 92.31 86 ARG A CA 1
ATOM 626 C C . ARG A 1 86 ? 10.119 -5.616 -6.864 1.00 92.31 86 ARG A C 1
ATOM 628 O O . ARG A 1 86 ? 9.768 -4.566 -7.387 1.00 92.31 86 ARG A O 1
ATOM 635 N N . VAL A 1 87 ? 10.504 -6.676 -7.579 1.00 93.25 87 VAL A N 1
ATOM 636 C CA . VAL A 1 87 ? 10.481 -6.707 -9.052 1.00 93.25 87 VAL A CA 1
ATOM 637 C C . VAL A 1 87 ? 9.050 -6.584 -9.579 1.00 93.25 87 VAL A C 1
ATOM 639 O O . VAL A 1 87 ? 8.812 -5.819 -10.507 1.00 93.25 87 VAL A O 1
ATOM 642 N N . ALA A 1 88 ? 8.082 -7.274 -8.970 1.00 91.69 88 ALA A N 1
ATOM 643 C CA . ALA A 1 88 ? 6.675 -7.158 -9.349 1.00 91.69 88 ALA A CA 1
ATOM 644 C C . ALA A 1 88 ? 6.147 -5.728 -9.154 1.00 91.69 88 ALA A C 1
ATOM 646 O O . ALA A 1 88 ? 5.469 -5.200 -10.033 1.00 91.69 88 ALA A O 1
ATOM 647 N N . LEU A 1 89 ? 6.510 -5.077 -8.043 1.00 92.56 89 LEU A N 1
ATOM 648 C CA . LEU A 1 89 ? 6.180 -3.673 -7.809 1.00 92.56 89 LEU A CA 1
ATOM 649 C C . LEU A 1 89 ? 6.844 -2.761 -8.853 1.00 92.56 89 LEU A C 1
ATOM 651 O O . LEU A 1 89 ? 6.171 -1.915 -9.438 1.00 92.56 89 LEU A O 1
ATOM 655 N N . ALA A 1 90 ? 8.130 -2.979 -9.149 1.00 92.31 90 ALA A N 1
ATOM 656 C CA . ALA A 1 90 ? 8.861 -2.216 -10.157 1.00 92.31 90 ALA A CA 1
ATOM 657 C C . ALA A 1 90 ? 8.287 -2.373 -11.572 1.00 92.31 90 ALA A C 1
ATOM 659 O O . ALA A 1 90 ? 8.333 -1.433 -12.358 1.00 92.31 90 ALA A O 1
ATOM 660 N N . ALA A 1 91 ? 7.711 -3.534 -11.885 1.00 90.50 91 ALA A N 1
ATOM 661 C CA . ALA A 1 91 ? 7.027 -3.775 -13.149 1.00 90.50 91 ALA A CA 1
ATOM 662 C C . ALA A 1 91 ? 5.623 -3.148 -13.195 1.00 90.50 91 ALA A C 1
ATOM 664 O O . ALA A 1 91 ? 5.158 -2.772 -14.269 1.00 90.50 91 ALA A O 1
ATOM 665 N N . ALA A 1 92 ? 4.926 -3.049 -12.059 1.00 91.38 92 ALA A N 1
ATOM 666 C CA . ALA A 1 92 ? 3.550 -2.560 -12.000 1.00 91.38 92 ALA A CA 1
ATOM 667 C C . ALA A 1 92 ? 3.448 -1.027 -12.022 1.00 91.38 92 ALA A C 1
ATOM 669 O O . ALA A 1 92 ? 2.581 -0.489 -12.708 1.00 91.38 92 ALA A O 1
ATOM 670 N N . LEU A 1 93 ? 4.322 -0.315 -11.299 1.00 91.94 93 LEU A N 1
ATOM 671 C CA . LEU A 1 93 ? 4.214 1.143 -11.135 1.00 91.94 93 LEU A CA 1
ATOM 672 C C . LEU A 1 93 ? 4.316 1.931 -12.461 1.00 91.94 93 LEU A C 1
ATOM 674 O O . LEU A 1 93 ? 3.418 2.736 -12.719 1.00 91.94 93 LEU A O 1
ATOM 678 N N . PRO A 1 94 ? 5.296 1.671 -13.355 1.00 90.81 94 PRO A N 1
ATOM 679 C CA . PRO A 1 94 ? 5.436 2.421 -14.611 1.00 90.81 94 PRO A CA 1
ATOM 680 C C . PRO A 1 94 ? 4.259 2.234 -15.577 1.00 90.81 94 PRO A C 1
ATOM 682 O O . PRO A 1 94 ? 4.044 3.045 -16.476 1.00 90.81 94 PRO A O 1
ATOM 685 N N . GLN A 1 95 ? 3.456 1.179 -15.395 1.00 88.31 95 GLN A N 1
ATOM 686 C CA . GLN A 1 95 ? 2.264 0.943 -16.211 1.00 88.31 95 GLN A CA 1
ATOM 687 C C . GLN A 1 95 ? 1.122 1.920 -15.904 1.00 88.31 95 GLN A C 1
ATOM 689 O O . GLN A 1 95 ? 0.163 1.954 -16.679 1.00 88.31 95 GLN A O 1
ATOM 694 N N . LYS A 1 96 ? 1.234 2.719 -14.831 1.00 88.12 96 LYS A N 1
ATOM 695 C CA . LYS A 1 96 ? 0.250 3.727 -14.401 1.00 88.12 96 LYS A CA 1
ATOM 696 C C . LYS A 1 96 ? -1.156 3.127 -14.270 1.00 88.12 96 LYS A C 1
ATOM 698 O O . LYS A 1 96 ? -2.059 3.529 -15.003 1.00 88.12 96 LYS A O 1
ATOM 703 N N . PRO A 1 97 ? -1.337 2.115 -13.398 1.00 90.00 97 PRO A N 1
ATOM 704 C CA . PRO A 1 97 ? -2.638 1.488 -13.211 1.00 90.00 97 PRO A CA 1
ATOM 705 C C . PRO A 1 97 ? -3.634 2.465 -12.575 1.00 90.00 97 PRO A C 1
ATOM 707 O O . PRO A 1 97 ? -3.259 3.282 -11.739 1.00 90.00 97 PRO A O 1
ATOM 710 N N . ASP A 1 98 ? -4.917 2.326 -12.912 1.00 92.12 98 ASP A N 1
ATOM 711 C CA . ASP A 1 98 ? -5.992 3.093 -12.265 1.00 92.12 98 ASP A CA 1
ATOM 712 C C . ASP A 1 98 ? -6.269 2.596 -10.833 1.00 92.12 98 ASP A C 1
ATOM 714 O O . ASP A 1 98 ? -6.712 3.354 -9.972 1.00 92.12 98 ASP A O 1
ATOM 718 N N . LEU A 1 99 ? -5.999 1.311 -10.570 1.00 94.00 99 LEU A N 1
ATOM 719 C CA . LEU A 1 99 ? -6.164 0.656 -9.274 1.00 94.00 99 LEU A CA 1
ATOM 720 C C . LEU A 1 99 ? -4.942 -0.207 -8.955 1.00 94.00 99 LEU A C 1
ATOM 722 O O . LEU A 1 99 ? -4.590 -1.103 -9.725 1.00 94.00 99 LEU A O 1
ATOM 726 N N . LEU A 1 100 ? -4.343 0.016 -7.788 1.00 94.50 100 LEU A N 1
ATOM 727 C CA . LEU A 1 100 ? -3.234 -0.779 -7.270 1.00 94.50 100 LEU A CA 1
ATOM 728 C C . LEU A 1 100 ? -3.622 -1.408 -5.929 1.00 94.50 100 LEU A C 1
ATOM 730 O O . LEU A 1 100 ? -4.057 -0.720 -5.007 1.00 94.50 100 LEU A O 1
ATOM 734 N N . LEU A 1 101 ? -3.456 -2.728 -5.836 1.00 95.12 101 LEU A N 1
ATOM 735 C CA . LEU A 1 101 ? -3.685 -3.504 -4.619 1.00 95.12 101 LEU A CA 1
ATOM 736 C C . LEU A 1 101 ? -2.327 -3.924 -4.056 1.00 95.12 101 LEU A C 1
ATOM 738 O O . LEU A 1 101 ? -1.596 -4.664 -4.717 1.00 95.12 101 LEU A O 1
ATOM 742 N N . LEU A 1 102 ? -1.986 -3.456 -2.858 1.00 93.62 102 LEU A N 1
ATOM 743 C CA . LEU A 1 102 ? -0.713 -3.757 -2.207 1.00 93.62 102 LEU A CA 1
ATOM 744 C C . LEU A 1 102 ? -0.944 -4.451 -0.868 1.00 93.62 102 LEU A C 1
ATOM 746 O O . LEU A 1 102 ? -1.606 -3.911 0.015 1.00 93.62 102 LEU A O 1
ATOM 750 N N . ASP A 1 103 ? -0.340 -5.626 -0.717 1.00 92.62 103 ASP A N 1
ATOM 751 C CA . ASP A 1 103 ? -0.310 -6.376 0.537 1.00 92.62 103 ASP A CA 1
ATOM 752 C C . ASP A 1 103 ? 1.113 -6.381 1.098 1.00 92.62 103 ASP A C 1
ATOM 754 O O . ASP A 1 103 ? 2.034 -6.946 0.495 1.00 92.62 103 ASP A O 1
ATOM 758 N N . GLU A 1 104 ? 1.296 -5.698 2.223 1.00 91.69 104 GLU A N 1
ATOM 759 C CA . GLU A 1 104 ? 2.564 -5.441 2.898 1.00 91.69 104 GLU A CA 1
ATOM 760 C C . GLU A 1 104 ? 3.691 -5.045 1.924 1.00 91.69 104 GLU A C 1
ATOM 762 O O . GLU A 1 104 ? 4.627 -5.833 1.695 1.00 91.69 104 GLU A O 1
ATOM 767 N N . PRO A 1 105 ? 3.598 -3.860 1.282 1.00 88.25 105 PRO A N 1
ATOM 768 C CA . PRO A 1 105 ? 4.586 -3.412 0.303 1.00 88.25 105 PRO A CA 1
ATOM 769 C C . PRO A 1 105 ? 5.883 -2.892 0.932 1.00 88.25 105 PRO A C 1
ATOM 771 O O . PRO A 1 105 ? 6.905 -2.891 0.256 1.00 88.25 105 PRO A O 1
ATOM 774 N N . SER A 1 106 ? 5.868 -2.475 2.202 1.00 85.44 106 SER A N 1
ATOM 775 C CA . SER A 1 106 ? 7.057 -2.009 2.934 1.00 85.44 106 SER A CA 1
ATOM 776 C C . SER A 1 106 ? 8.004 -3.151 3.322 1.00 85.44 106 SER A C 1
ATOM 778 O O . SER A 1 106 ? 9.185 -2.926 3.592 1.00 85.44 106 SER A O 1
ATOM 780 N N . ASN A 1 107 ? 7.526 -4.399 3.313 1.00 84.88 107 ASN A N 1
ATOM 781 C CA . ASN A 1 107 ? 8.339 -5.551 3.679 1.00 84.88 107 ASN A CA 1
ATOM 782 C C . ASN A 1 107 ? 9.541 -5.718 2.743 1.00 84.88 107 ASN A C 1
ATOM 784 O O . ASN A 1 107 ? 9.414 -5.738 1.519 1.00 84.88 107 ASN A O 1
ATOM 788 N N . HIS A 1 108 ? 10.714 -5.932 3.340 1.00 82.56 108 HIS A N 1
ATOM 789 C CA . HIS A 1 108 ? 11.988 -6.092 2.632 1.00 82.56 108 HIS A CA 1
ATOM 790 C C . HIS A 1 108 ? 12.447 -4.853 1.841 1.00 82.56 108 HIS A C 1
ATOM 792 O O . HIS A 1 108 ? 13.334 -4.987 0.992 1.00 82.56 108 HIS A O 1
ATOM 798 N N . LEU A 1 109 ? 11.869 -3.676 2.098 1.00 86.81 109 LEU A N 1
ATOM 799 C CA . LEU A 1 109 ? 12.402 -2.388 1.661 1.00 86.81 109 LEU A CA 1
ATOM 800 C C . LEU A 1 109 ? 13.203 -1.746 2.796 1.00 86.81 109 LEU A C 1
ATOM 802 O O . LEU A 1 109 ? 12.912 -1.947 3.975 1.00 86.81 109 LEU A O 1
ATOM 806 N N . ASP A 1 110 ? 14.236 -0.990 2.431 1.00 89.56 110 ASP A N 1
ATOM 807 C CA . ASP A 1 110 ? 14.891 -0.095 3.377 1.00 89.56 110 ASP A CA 1
ATOM 808 C C . ASP A 1 110 ? 14.059 1.183 3.565 1.00 89.56 110 ASP A C 1
ATOM 810 O O . ASP A 1 110 ? 13.111 1.463 2.828 1.00 89.56 110 ASP A O 1
ATOM 814 N N . TRP A 1 111 ? 14.412 1.972 4.576 1.00 90.38 111 TRP A N 1
ATOM 815 C CA . TRP A 1 111 ? 13.677 3.192 4.900 1.00 90.38 111 TRP A CA 1
ATOM 816 C C . TRP A 1 111 ? 13.642 4.198 3.736 1.00 90.38 111 TRP A C 1
ATOM 818 O O . TRP A 1 111 ? 12.616 4.834 3.507 1.00 90.38 111 TRP A O 1
ATOM 828 N N . ALA A 1 112 ? 14.731 4.313 2.968 1.00 91.62 112 ALA A N 1
ATOM 829 C CA . ALA A 1 112 ? 14.811 5.247 1.848 1.00 91.62 112 ALA A CA 1
ATOM 830 C C . ALA A 1 112 ? 13.872 4.845 0.698 1.00 91.62 112 ALA A C 1
ATOM 832 O O . ALA A 1 112 ? 13.218 5.701 0.101 1.00 91.62 112 ALA A O 1
ATOM 833 N N . ALA A 1 113 ? 13.769 3.547 0.407 1.00 91.88 113 ALA A N 1
ATOM 834 C CA . ALA A 1 113 ? 12.848 3.010 -0.582 1.00 91.88 113 ALA A CA 1
ATOM 835 C C . ALA A 1 113 ? 11.388 3.123 -0.122 1.00 91.88 113 ALA A C 1
ATOM 837 O O . ALA A 1 113 ? 10.527 3.446 -0.939 1.00 91.88 113 ALA A O 1
ATOM 838 N N . ILE A 1 114 ? 11.106 2.917 1.172 1.00 93.00 114 ILE A N 1
ATOM 839 C CA . ILE A 1 114 ? 9.768 3.128 1.753 1.00 93.00 114 ILE A CA 1
ATOM 840 C C . ILE A 1 114 ? 9.350 4.594 1.608 1.00 93.00 114 ILE A C 1
ATOM 842 O O . ILE A 1 114 ? 8.254 4.871 1.119 1.00 93.00 114 ILE A O 1
ATOM 846 N N . ASP A 1 115 ? 10.221 5.535 1.985 1.00 93.81 115 ASP A N 1
ATOM 847 C CA . ASP A 1 115 ? 9.935 6.966 1.871 1.00 93.81 115 ASP A CA 1
ATOM 848 C C . ASP A 1 115 ? 9.721 7.388 0.412 1.00 93.81 115 ASP A C 1
ATOM 850 O O . ASP A 1 115 ? 8.754 8.089 0.094 1.00 93.81 115 ASP A O 1
ATOM 854 N N . TRP A 1 116 ? 10.577 6.918 -0.500 1.00 95.00 116 TRP A N 1
ATOM 855 C CA . TRP A 1 116 ? 10.410 7.171 -1.928 1.00 95.00 116 TRP A CA 1
ATOM 856 C C . TRP A 1 116 ? 9.097 6.591 -2.463 1.00 95.00 116 TRP A C 1
ATOM 858 O O . TRP A 1 116 ? 8.382 7.289 -3.179 1.00 95.00 116 TRP A O 1
ATOM 868 N N . LEU A 1 117 ? 8.748 5.354 -2.099 1.00 94.75 117 LEU A N 1
ATOM 869 C CA . LEU A 1 117 ? 7.523 4.703 -2.560 1.00 94.75 117 LEU A CA 1
ATOM 870 C C . LEU A 1 117 ? 6.279 5.439 -2.052 1.00 94.75 117 LEU A C 1
ATOM 872 O O . LEU A 1 117 ? 5.348 5.663 -2.822 1.00 94.75 117 LEU A O 1
ATOM 876 N N . ALA A 1 118 ? 6.274 5.861 -0.787 1.00 93.81 118 ALA A N 1
ATOM 877 C CA . ALA A 1 118 ? 5.181 6.643 -0.221 1.00 93.81 118 ALA A CA 1
ATOM 878 C C . ALA A 1 118 ? 5.013 7.987 -0.950 1.00 93.81 118 ALA A C 1
ATOM 880 O O . ALA A 1 118 ? 3.899 8.354 -1.321 1.00 93.81 118 ALA A O 1
ATOM 881 N N . A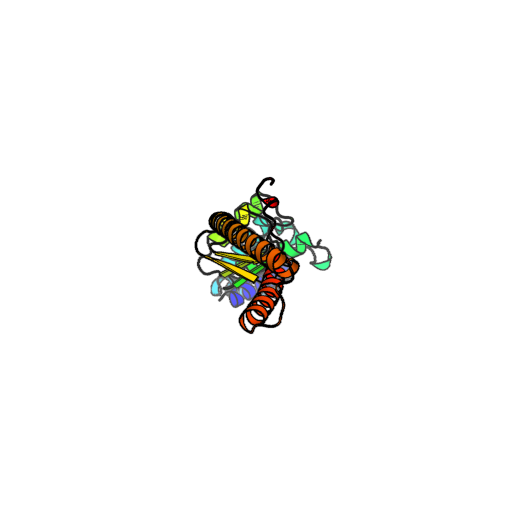SN A 1 119 ? 6.121 8.687 -1.224 1.00 94.12 119 ASN A N 1
ATOM 882 C CA . ASN A 1 119 ? 6.120 9.908 -2.034 1.00 94.12 119 ASN A CA 1
ATOM 883 C C . ASN A 1 119 ? 5.585 9.658 -3.450 1.00 94.12 119 ASN A C 1
ATOM 885 O O . ASN A 1 119 ? 4.738 10.409 -3.933 1.00 94.12 119 ASN A O 1
ATOM 889 N N . TYR A 1 120 ? 6.071 8.601 -4.105 1.00 93.81 120 TYR A N 1
ATOM 890 C CA . TYR A 1 120 ? 5.664 8.235 -5.456 1.00 93.81 120 TYR A CA 1
ATOM 891 C C . TYR A 1 120 ? 4.156 7.979 -5.509 1.00 93.81 120 TYR A C 1
ATOM 893 O O . TYR A 1 120 ? 3.465 8.635 -6.283 1.00 93.81 120 TYR A O 1
ATOM 901 N N . LEU A 1 121 ? 3.621 7.118 -4.639 1.00 93.62 121 LEU A N 1
ATOM 902 C CA . LEU A 1 121 ? 2.190 6.797 -4.600 1.00 93.62 121 LEU A CA 1
ATOM 903 C C . LEU A 1 121 ? 1.323 8.019 -4.259 1.00 93.62 121 LEU A C 1
ATOM 905 O O . LEU A 1 121 ? 0.337 8.266 -4.945 1.00 93.62 121 LEU A O 1
ATOM 909 N N . SER A 1 122 ? 1.719 8.822 -3.266 1.00 91.75 122 SER A N 1
ATOM 910 C CA . SER A 1 122 ? 0.982 10.031 -2.857 1.00 91.75 122 SER A CA 1
ATOM 911 C C . SER A 1 122 ? 0.917 11.093 -3.968 1.00 91.75 122 SER A C 1
ATOM 913 O O . SER A 1 122 ? -0.056 11.842 -4.084 1.00 91.75 122 SER A O 1
ATOM 915 N N . SER A 1 123 ? 1.930 11.146 -4.840 1.00 91.38 123 SER A N 1
ATOM 916 C CA . SER A 1 123 ? 1.947 12.077 -5.976 1.00 91.38 123 SER A CA 1
ATOM 917 C C . SER A 1 123 ? 0.972 11.702 -7.105 1.00 91.38 123 SER A C 1
ATOM 919 O O . SER A 1 123 ? 0.576 12.569 -7.890 1.00 91.38 123 SER A O 1
ATOM 921 N N . GLN A 1 124 ? 0.536 10.439 -7.179 1.00 88.88 124 GLN A N 1
ATOM 922 C CA . GLN A 1 124 ? -0.277 9.914 -8.278 1.00 88.88 124 GLN A CA 1
ATOM 923 C C . GLN A 1 124 ? -1.773 10.141 -8.034 1.00 88.88 124 GLN A C 1
ATOM 925 O O . GLN A 1 124 ? -2.504 9.253 -7.612 1.00 88.88 124 GLN A O 1
ATOM 930 N N . ARG A 1 125 ? -2.267 11.339 -8.361 1.00 84.12 125 ARG A N 1
ATOM 931 C CA . ARG A 1 125 ? -3.673 11.734 -8.117 1.00 84.12 125 ARG A CA 1
ATOM 932 C C . ARG A 1 125 ? -4.733 10.890 -8.836 1.00 84.12 125 ARG A C 1
ATOM 934 O O . ARG A 1 125 ? -5.895 10.944 -8.456 1.00 84.12 125 ARG A O 1
ATOM 941 N N . GLN A 1 126 ? -4.357 10.186 -9.900 1.00 87.25 126 GLN A N 1
ATOM 942 C CA . GLN A 1 126 ? -5.265 9.361 -10.710 1.00 87.25 126 GLN A CA 1
ATOM 943 C C . GLN A 1 126 ? -5.321 7.904 -10.231 1.00 87.25 126 GLN A C 1
ATOM 945 O O . GLN A 1 126 ? -6.186 7.152 -10.671 1.00 87.25 126 GLN A O 1
ATOM 950 N N . LEU A 1 127 ? -4.416 7.510 -9.332 1.00 92.00 127 LEU A N 1
ATOM 951 C CA . LEU A 1 127 ? -4.316 6.154 -8.822 1.00 92.00 127 LEU A CA 1
ATOM 952 C C . LEU A 1 127 ? -5.259 5.957 -7.631 1.00 92.00 127 LEU A C 1
ATOM 954 O O . LEU A 1 127 ? -5.172 6.670 -6.635 1.00 92.00 127 LEU A O 1
ATOM 958 N N . SER A 1 128 ? -6.101 4.929 -7.693 1.00 94.62 128 SER A N 1
ATOM 959 C CA . SER A 1 128 ? -6.769 4.380 -6.512 1.00 94.62 128 SER A CA 1
ATOM 960 C C . SER A 1 128 ? -5.869 3.331 -5.858 1.00 94.62 128 SER A C 1
ATOM 962 O O . SER A 1 128 ? -5.441 2.378 -6.510 1.00 94.62 128 SER A O 1
ATOM 964 N N . LEU A 1 129 ? -5.584 3.483 -4.566 1.00 94.56 129 LEU A N 1
ATOM 965 C CA . LEU A 1 129 ? -4.726 2.572 -3.808 1.00 94.56 129 LEU A CA 1
ATOM 966 C C . LEU A 1 129 ? -5.547 1.830 -2.748 1.00 94.56 129 LEU A C 1
ATOM 968 O O . LEU A 1 129 ? -6.146 2.459 -1.879 1.00 94.56 129 LEU A O 1
ATOM 972 N N . LEU A 1 130 ? -5.532 0.496 -2.786 1.00 95.62 130 LEU A N 1
ATOM 973 C CA . LEU A 1 130 ? -5.937 -0.331 -1.649 1.00 95.62 130 LEU A CA 1
ATOM 974 C C . LEU A 1 130 ? -4.691 -0.961 -1.042 1.00 95.62 130 LEU A C 1
ATOM 976 O O . LEU A 1 130 ? -3.990 -1.739 -1.692 1.00 95.62 130 LEU A O 1
ATOM 980 N N . LEU A 1 131 ? -4.437 -0.624 0.212 1.00 95.06 131 LEU A N 1
ATOM 981 C CA . LEU A 1 131 ? -3.223 -0.985 0.915 1.00 95.06 131 LEU A CA 1
ATOM 982 C C . LEU A 1 131 ? -3.561 -1.749 2.193 1.00 95.06 131 LEU A C 1
ATOM 984 O O . LEU A 1 131 ? -4.374 -1.301 2.998 1.00 95.06 131 LEU A O 1
ATOM 988 N N . VAL A 1 132 ? -2.880 -2.872 2.396 1.00 95.12 132 VAL A N 1
ATOM 989 C CA . VAL A 1 132 ? -2.847 -3.598 3.665 1.00 95.12 132 VAL A CA 1
ATOM 990 C C . VAL A 1 132 ? -1.419 -3.531 4.186 1.00 95.12 132 VAL A C 1
ATOM 992 O O . VAL A 1 132 ? -0.501 -4.017 3.530 1.00 95.12 132 VAL A O 1
ATOM 995 N N . THR A 1 133 ? -1.208 -2.886 5.332 1.00 93.38 133 THR A N 1
ATOM 996 C CA . THR A 1 133 ? 0.098 -2.892 5.996 1.00 93.38 133 THR A CA 1
ATOM 997 C C . THR A 1 133 ? -0.008 -2.630 7.491 1.00 93.38 133 THR A C 1
ATOM 999 O O . THR A 1 133 ? -0.931 -1.958 7.955 1.00 93.38 133 THR A O 1
ATOM 1002 N N . HIS A 1 134 ? 0.971 -3.124 8.242 1.00 90.69 134 HIS A N 1
ATOM 1003 C CA . HIS A 1 134 ? 1.207 -2.742 9.630 1.00 90.69 134 HIS A CA 1
ATOM 1004 C C . HIS A 1 134 ? 2.069 -1.471 9.792 1.00 90.69 134 HIS A C 1
ATOM 1006 O O . HIS A 1 134 ? 2.234 -0.988 10.916 1.00 90.69 134 HIS A O 1
ATOM 1012 N N . ASP A 1 135 ? 2.612 -0.906 8.708 1.00 92.25 135 ASP A N 1
ATOM 1013 C CA . ASP A 1 135 ? 3.429 0.311 8.755 1.00 92.25 135 ASP A CA 1
ATOM 1014 C C . ASP A 1 135 ? 2.568 1.578 8.912 1.00 92.25 135 ASP A C 1
ATOM 1016 O O . ASP A 1 135 ? 1.974 2.101 7.966 1.00 92.25 135 ASP A O 1
ATOM 1020 N N . ARG A 1 136 ? 2.546 2.101 10.142 1.00 91.25 136 ARG A N 1
ATOM 1021 C CA . ARG A 1 136 ? 1.798 3.306 10.528 1.00 91.25 136 ARG A CA 1
ATOM 1022 C C . ARG A 1 136 ? 2.253 4.558 9.772 1.00 91.25 136 ARG A C 1
ATOM 1024 O O . ARG A 1 136 ? 1.425 5.403 9.446 1.00 91.25 136 ARG A O 1
ATOM 1031 N N . TYR A 1 137 ? 3.555 4.690 9.515 1.00 90.62 137 TYR A N 1
ATOM 1032 C CA . TYR A 1 137 ? 4.110 5.851 8.819 1.00 90.62 137 TYR A CA 1
ATOM 1033 C C . TYR A 1 137 ? 3.709 5.830 7.346 1.00 90.62 137 TYR A C 1
ATOM 1035 O O . TYR A 1 137 ? 3.315 6.853 6.790 1.00 90.62 137 TYR A O 1
ATOM 1043 N N . PHE A 1 138 ? 3.760 4.656 6.722 1.00 93.06 138 PHE A N 1
ATOM 1044 C CA . PHE A 1 138 ? 3.365 4.499 5.329 1.00 93.06 138 PHE A CA 1
ATOM 1045 C C . PHE A 1 138 ? 1.867 4.773 5.124 1.00 93.06 138 PHE A C 1
ATOM 1047 O O . PHE A 1 138 ? 1.507 5.498 4.194 1.00 93.06 138 PHE A O 1
ATOM 1054 N N . LEU A 1 139 ? 1.005 4.273 6.022 1.00 93.44 139 LEU A N 1
ATOM 1055 C CA . LEU A 1 139 ? -0.437 4.557 6.005 1.00 93.44 139 LEU A CA 1
ATOM 1056 C C . LEU A 1 139 ? -0.726 6.057 6.103 1.00 93.44 139 LEU A C 1
ATOM 1058 O O . LEU A 1 139 ? -1.472 6.584 5.284 1.00 93.44 139 LEU A O 1
ATOM 1062 N N . GLU A 1 140 ? -0.092 6.751 7.051 1.00 92.56 140 GLU A N 1
ATOM 1063 C CA . GLU A 1 140 ? -0.302 8.190 7.258 1.00 92.56 140 GLU A CA 1
ATOM 1064 C C . GLU A 1 140 ? 0.067 9.028 6.027 1.00 92.56 140 GLU A C 1
ATOM 1066 O O . GLU A 1 140 ? -0.525 10.074 5.776 1.00 92.56 140 GLU A O 1
ATOM 1071 N N . ARG A 1 141 ? 1.048 8.578 5.239 1.00 91.75 141 ARG A N 1
ATOM 1072 C CA . ARG A 1 141 ? 1.530 9.322 4.069 1.00 91.75 141 ARG A CA 1
ATOM 1073 C C . ARG A 1 141 ? 0.792 9.021 2.773 1.00 91.75 141 ARG A C 1
ATOM 1075 O O . ARG A 1 141 ? 0.857 9.833 1.850 1.00 91.75 141 ARG A O 1
ATOM 1082 N N . THR A 1 142 ? 0.173 7.849 2.670 1.00 92.69 142 THR A N 1
ATOM 1083 C CA . THR A 1 142 ? -0.366 7.343 1.398 1.00 92.69 142 THR A CA 1
ATOM 1084 C C . THR A 1 142 ? -1.881 7.206 1.380 1.00 92.69 142 THR A C 1
ATOM 1086 O O . THR A 1 142 ? -2.452 7.220 0.293 1.00 92.69 142 THR A O 1
ATOM 1089 N N . CYS A 1 143 ? -2.538 7.082 2.536 1.00 93.00 143 CYS A N 1
ATOM 1090 C CA . CYS A 1 143 ? -3.970 6.814 2.614 1.00 93.00 143 CYS A CA 1
ATOM 1091 C C . CYS A 1 143 ? -4.742 7.995 3.208 1.00 93.00 143 CYS A C 1
ATOM 1093 O O . CYS A 1 143 ? -4.412 8.486 4.283 1.00 93.00 143 CYS A O 1
ATOM 1095 N N . ASP A 1 144 ? -5.830 8.383 2.544 1.00 92.81 144 ASP A N 1
ATOM 1096 C CA . ASP A 1 144 ? -6.776 9.392 3.045 1.00 92.81 144 ASP A CA 1
ATOM 1097 C C . ASP A 1 144 ? -7.866 8.779 3.946 1.00 92.81 144 ASP A C 1
ATOM 1099 O O . ASP A 1 144 ? -8.346 9.404 4.901 1.00 92.81 144 ASP A O 1
ATOM 1103 N N . ASP A 1 145 ? -8.228 7.530 3.643 1.00 94.88 145 ASP A N 1
ATOM 1104 C CA . ASP A 1 145 ? -9.292 6.758 4.274 1.00 94.88 145 ASP A CA 1
ATOM 1105 C C . ASP A 1 145 ? -8.732 5.464 4.878 1.00 94.88 145 ASP A C 1
ATOM 1107 O O . ASP A 1 145 ? -7.849 4.825 4.304 1.00 94.88 145 ASP A O 1
ATOM 1111 N N . ILE A 1 146 ? -9.303 5.029 6.004 1.00 96.31 146 ILE A N 1
ATOM 1112 C CA . ILE A 1 146 ? -8.946 3.774 6.674 1.00 96.31 146 ILE A CA 1
ATOM 1113 C C . ILE A 1 146 ? -10.185 2.896 6.821 1.00 96.31 146 ILE A C 1
ATOM 1115 O O . ILE A 1 146 ? -11.247 3.341 7.265 1.00 96.31 146 ILE A O 1
ATOM 1119 N N . ILE A 1 147 ? -10.031 1.618 6.480 1.00 95.69 147 ILE A N 1
ATOM 1120 C CA . ILE A 1 147 ? -11.043 0.587 6.697 1.00 95.69 147 ILE A CA 1
ATOM 1121 C C . ILE A 1 147 ? -10.529 -0.354 7.786 1.00 95.69 147 ILE A C 1
ATOM 1123 O O . ILE A 1 147 ? -9.530 -1.044 7.608 1.00 95.69 147 ILE A O 1
ATOM 1127 N N . GLU A 1 148 ? -11.226 -0.389 8.916 1.00 94.94 148 GLU A N 1
ATOM 1128 C CA . GLU A 1 148 ? -10.945 -1.300 10.022 1.00 94.94 148 GLU A CA 1
ATOM 1129 C C . GLU A 1 148 ? -11.906 -2.488 9.969 1.00 94.94 148 GLU A C 1
ATOM 1131 O O . GLU A 1 148 ? -13.127 -2.321 9.917 1.00 94.94 148 GLU A O 1
ATOM 1136 N N . LEU A 1 149 ? -11.345 -3.693 10.039 1.00 91.94 149 LEU A N 1
ATOM 1137 C CA . LEU A 1 149 ? -12.091 -4.921 10.275 1.00 91.94 149 LEU A CA 1
ATOM 1138 C C . LEU A 1 149 ? -11.971 -5.282 11.757 1.00 91.94 149 LEU A C 1
ATOM 1140 O O . LEU A 1 149 ? -10.934 -5.776 12.191 1.00 91.94 149 LEU A O 1
ATOM 1144 N N . ASP A 1 150 ? -13.031 -5.049 12.528 1.00 86.75 150 ASP A N 1
ATOM 1145 C CA . ASP A 1 150 ? -13.093 -5.404 13.949 1.00 86.75 150 ASP A CA 1
ATOM 1146 C C . ASP A 1 150 ? -14.295 -6.321 14.190 1.00 86.75 150 ASP A C 1
ATOM 1148 O O . ASP A 1 150 ? -15.432 -5.972 13.889 1.00 86.75 150 ASP A O 1
ATOM 1152 N N . ARG A 1 151 ? -14.053 -7.538 14.696 1.00 82.19 151 ARG A N 1
ATOM 1153 C CA . ARG A 1 151 ? -15.097 -8.522 15.074 1.00 82.19 151 ARG A CA 1
ATOM 1154 C C . ARG A 1 151 ? -16.170 -8.763 14.003 1.00 82.19 151 ARG A C 1
ATOM 1156 O O . ARG A 1 151 ? -17.367 -8.778 14.292 1.00 82.19 151 ARG A O 1
ATOM 1163 N N . ALA A 1 152 ? -15.724 -8.981 12.765 1.00 87.12 152 ALA A N 1
ATOM 1164 C CA . ALA A 1 152 ? -16.578 -9.165 11.587 1.00 87.12 152 ALA A CA 1
ATOM 1165 C C . ALA A 1 152 ? -17.474 -7.955 11.250 1.00 87.12 152 ALA A C 1
ATOM 1167 O O . ALA A 1 152 ? -18.421 -8.082 10.473 1.00 87.12 152 ALA A O 1
ATOM 1168 N N . GLN A 1 153 ? -17.166 -6.783 11.804 1.00 86.25 153 GLN A N 1
ATOM 1169 C CA . GLN A 1 153 ? -17.725 -5.502 11.399 1.00 86.25 153 GLN A CA 1
ATOM 1170 C C . GLN A 1 153 ? -16.683 -4.713 10.612 1.00 86.25 153 GLN A C 1
ATOM 1172 O O . GLN A 1 153 ? -15.485 -4.767 10.886 1.00 86.25 153 GLN A O 1
ATOM 1177 N N . VAL A 1 154 ? -17.169 -3.992 9.605 1.00 93.31 154 VAL A N 1
ATOM 1178 C CA . VAL A 1 154 ? -16.367 -3.093 8.779 1.00 93.31 154 VAL A CA 1
ATOM 1179 C C . VAL A 1 154 ? -16.659 -1.678 9.246 1.00 93.31 154 VAL A C 1
ATOM 1181 O O . VAL A 1 154 ? -17.812 -1.241 9.219 1.00 93.31 154 VAL A O 1
ATOM 1184 N N . HIS A 1 155 ? -15.622 -0.954 9.644 1.00 92.88 155 HIS A N 1
ATOM 1185 C CA . HIS A 1 155 ? -15.720 0.450 10.011 1.00 92.88 155 HIS A CA 1
ATOM 1186 C C . HIS A 1 155 ? -14.878 1.274 9.053 1.00 92.88 155 HIS A C 1
ATOM 1188 O O . HIS A 1 155 ? -13.682 1.039 8.906 1.00 92.88 155 HIS A O 1
ATOM 1194 N N . TRP A 1 156 ? -15.518 2.229 8.389 1.00 95.38 156 TRP A N 1
ATOM 1195 C CA . TRP A 1 156 ? -14.865 3.078 7.406 1.00 95.38 156 TRP A CA 1
ATOM 1196 C C . TRP A 1 156 ? -14.714 4.487 7.966 1.00 95.38 156 TRP A C 1
ATOM 1198 O O . TRP A 1 156 ? -15.702 5.170 8.235 1.00 95.38 156 TRP A O 1
ATOM 1208 N N . TYR A 1 157 ? -13.466 4.905 8.124 1.00 94.75 157 TYR A N 1
ATOM 1209 C CA . TYR A 1 157 ? -13.062 6.224 8.578 1.00 94.75 157 TYR A CA 1
ATOM 1210 C C . TYR A 1 157 ? -12.578 7.019 7.371 1.00 94.75 157 TYR A C 1
ATOM 1212 O O . TYR A 1 157 ? -11.652 6.586 6.687 1.00 94.75 157 TYR A O 1
ATOM 1220 N N . ARG A 1 158 ? -13.237 8.143 7.079 1.00 94.06 158 ARG A N 1
ATOM 1221 C CA . ARG A 1 158 ? -12.977 8.931 5.869 1.00 94.06 158 ARG A CA 1
ATOM 1222 C C . ARG A 1 158 ? -12.328 10.273 6.173 1.00 94.06 158 ARG A C 1
ATOM 1224 O O . ARG A 1 158 ? -12.753 10.940 7.115 1.00 94.06 158 ARG A O 1
ATOM 1231 N N . GLY A 1 159 ? -11.390 10.687 5.324 1.00 85.44 159 GLY A N 1
ATOM 1232 C CA . GLY A 1 159 ? -10.873 12.059 5.276 1.00 85.44 159 GLY A CA 1
ATOM 1233 C C . GLY A 1 159 ? -10.041 12.494 6.484 1.00 85.44 159 GLY A C 1
ATOM 1234 O O . GLY A 1 159 ? -10.111 13.657 6.879 1.00 85.44 159 GLY A O 1
ATOM 1235 N N . GLY A 1 160 ? -9.276 11.577 7.079 1.00 86.25 160 GLY A N 1
ATOM 1236 C CA . GLY A 1 160 ? -8.448 11.858 8.259 1.00 86.25 160 GLY A CA 1
ATOM 1237 C C . GLY A 1 160 ? -7.137 11.076 8.328 1.00 86.25 160 GLY A C 1
ATOM 1238 O O . GLY A 1 160 ? -6.431 11.189 9.330 1.00 86.25 160 GLY A O 1
ATOM 1239 N N . GLY A 1 161 ? -6.823 10.275 7.306 1.00 91.50 161 GLY A N 1
ATOM 1240 C CA . GLY A 1 161 ? -5.647 9.413 7.303 1.00 91.50 161 GLY A CA 1
ATOM 1241 C C . GLY A 1 161 ? -5.619 8.440 8.483 1.00 91.50 161 GLY A C 1
ATOM 1242 O O . GLY A 1 161 ? -6.651 8.089 9.070 1.00 91.50 161 GLY A O 1
ATOM 1243 N N . TYR A 1 162 ? -4.417 8.001 8.848 1.00 93.62 162 TYR A N 1
ATOM 1244 C CA . TYR A 1 162 ? -4.228 7.060 9.945 1.00 93.62 162 TYR A CA 1
ATOM 1245 C C . TYR A 1 162 ? -4.418 7.735 11.312 1.00 93.62 162 TYR A C 1
ATOM 1247 O O . TYR A 1 162 ? -5.045 7.157 12.203 1.00 93.62 162 TYR A O 1
ATOM 1255 N N . SER A 1 163 ? -3.971 8.981 11.470 1.00 92.88 163 SER A N 1
ATOM 1256 C CA . SER A 1 163 ? -4.158 9.764 12.699 1.00 92.88 163 SER A CA 1
ATOM 1257 C C . SER A 1 163 ? -5.638 9.964 13.052 1.00 92.88 163 SER A C 1
ATOM 1259 O O . SER A 1 163 ? -6.057 9.656 14.170 1.00 92.88 163 SER A O 1
ATOM 1261 N N . GLY A 1 164 ? -6.463 10.395 12.092 1.00 93.75 164 GLY A N 1
ATOM 1262 C CA . GLY A 1 164 ? -7.902 10.582 12.305 1.00 93.75 164 GLY A CA 1
ATOM 1263 C C . GLY A 1 164 ? -8.634 9.270 12.599 1.00 93.75 164 GLY A C 1
ATOM 1264 O O . GLY A 1 164 ? -9.558 9.236 13.415 1.00 93.75 164 GLY A O 1
ATOM 1265 N N . PHE A 1 165 ? -8.183 8.162 12.004 1.00 94.69 165 PHE A N 1
ATOM 1266 C CA . PHE A 1 165 ? -8.656 6.827 12.366 1.00 94.69 165 PHE A CA 1
ATOM 1267 C C . PHE A 1 165 ? -8.406 6.506 13.845 1.00 94.69 165 PHE A C 1
ATOM 1269 O O . PHE A 1 165 ? -9.320 6.024 14.515 1.00 94.69 165 PHE A O 1
ATOM 1276 N N . LEU A 1 166 ? -7.208 6.777 14.373 1.00 93.38 166 LEU A N 1
ATOM 1277 C CA . LEU A 1 166 ? -6.887 6.485 15.773 1.00 93.38 166 LEU A CA 1
ATOM 1278 C C . LEU A 1 166 ? -7.796 7.250 16.740 1.00 93.38 166 LEU A C 1
ATOM 1280 O O . LEU A 1 166 ? -8.302 6.662 17.700 1.00 93.38 166 LEU A O 1
ATOM 1284 N N . GLU A 1 167 ? -8.042 8.531 16.469 1.00 93.06 167 GLU A N 1
ATOM 1285 C CA . GLU A 1 167 ? -8.938 9.368 17.271 1.00 93.06 167 GLU A CA 1
ATOM 1286 C C . GLU A 1 167 ? -10.381 8.850 17.234 1.00 93.06 167 GLU A C 1
ATOM 1288 O O . GLU A 1 167 ? -11.003 8.630 18.279 1.00 93.06 167 GLU A O 1
ATOM 1293 N N . ALA A 1 168 ? -10.903 8.586 16.033 1.00 93.06 168 ALA A N 1
ATOM 1294 C CA . ALA A 1 168 ? -12.263 8.095 15.847 1.00 93.06 168 ALA A CA 1
ATOM 1295 C C . ALA A 1 168 ? -12.462 6.701 16.465 1.00 93.06 168 ALA A C 1
ATOM 1297 O O . ALA A 1 168 ? -13.479 6.437 17.116 1.00 93.06 168 ALA A O 1
ATOM 1298 N N . ARG A 1 169 ? -11.469 5.815 16.329 1.00 92.50 169 ARG A N 1
ATOM 1299 C CA . ARG A 1 169 ? -11.464 4.492 16.958 1.00 92.50 169 ARG A CA 1
ATOM 1300 C C . ARG A 1 169 ? -11.466 4.605 18.479 1.00 92.50 169 ARG A C 1
ATOM 1302 O O . ARG A 1 169 ? -12.234 3.898 19.133 1.00 92.50 169 ARG A O 1
ATOM 1309 N N . ALA A 1 170 ? -10.647 5.487 19.050 1.00 90.19 170 ALA A N 1
ATOM 1310 C CA . ALA A 1 170 ? -10.606 5.709 20.492 1.00 90.19 170 ALA A CA 1
ATOM 1311 C C . ALA A 1 170 ? -11.957 6.214 21.026 1.00 90.19 170 ALA A C 1
ATOM 1313 O O . ALA A 1 170 ? -12.470 5.660 22.000 1.00 90.19 170 ALA A O 1
ATOM 1314 N N . ALA A 1 171 ? -12.576 7.193 20.356 1.00 90.50 171 ALA A N 1
ATOM 1315 C CA . ALA A 1 171 ? -13.901 7.697 20.716 1.00 90.50 171 ALA A CA 1
ATOM 1316 C C . ALA A 1 171 ? -14.968 6.587 20.688 1.00 90.50 171 ALA A C 1
ATOM 1318 O O . ALA A 1 171 ? -15.715 6.419 21.656 1.00 90.50 171 ALA A O 1
ATOM 1319 N N . ARG A 1 172 ? -14.976 5.764 19.631 1.00 89.56 172 ARG A N 1
ATOM 1320 C CA . ARG A 1 172 ? -15.887 4.616 19.502 1.00 89.56 172 ARG A CA 1
ATOM 1321 C C . ARG A 1 172 ? -15.690 3.593 20.622 1.00 89.56 172 ARG A C 1
ATOM 1323 O O . ARG A 1 172 ? -16.662 3.071 21.161 1.00 89.56 172 ARG A O 1
ATOM 1330 N N . LEU A 1 173 ? -14.444 3.277 20.978 1.00 87.44 173 LEU A N 1
ATOM 1331 C CA . LEU A 1 173 ? -14.151 2.323 22.053 1.00 87.44 173 LEU A CA 1
ATOM 1332 C C . LEU A 1 173 ? -14.639 2.828 23.418 1.00 87.44 173 LEU A C 1
ATOM 1334 O O . LEU A 1 173 ? -15.189 2.040 24.185 1.00 87.44 173 LEU A O 1
ATOM 1338 N N . ILE A 1 174 ? -14.489 4.126 23.699 1.00 87.38 174 ILE A N 1
ATOM 1339 C CA . ILE A 1 174 ? -14.992 4.754 24.931 1.00 87.38 174 ILE A CA 1
ATOM 1340 C C . ILE A 1 174 ? -16.522 4.691 24.990 1.00 87.38 174 ILE A C 1
ATOM 1342 O O . ILE A 1 174 ? -17.087 4.317 26.019 1.00 87.38 174 ILE A O 1
ATOM 1346 N N . GLU A 1 175 ? -17.201 5.026 23.892 1.00 86.25 175 GLU A N 1
ATOM 1347 C CA . GLU A 1 175 ? -18.661 4.944 23.813 1.00 86.25 175 GLU A CA 1
ATOM 1348 C C . GLU A 1 175 ? -19.152 3.505 24.023 1.00 86.25 175 GLU A C 1
ATOM 1350 O O . GLU A 1 175 ? -20.050 3.261 24.833 1.00 86.25 175 GLU A O 1
ATOM 1355 N N . ASN A 1 176 ? -18.505 2.537 23.371 1.00 85.25 176 ASN A N 1
ATOM 1356 C CA . ASN A 1 176 ? -18.825 1.122 23.527 1.00 85.25 176 ASN A CA 1
ATOM 1357 C C . ASN A 1 176 ? -18.654 0.642 24.977 1.00 85.25 176 ASN A C 1
ATOM 1359 O O . ASN A 1 176 ? -19.511 -0.093 25.472 1.00 85.25 176 ASN A O 1
ATOM 1363 N N . ASP A 1 177 ? -17.607 1.075 25.686 1.00 83.38 177 ASP A N 1
ATOM 1364 C CA . ASP A 1 177 ? -17.400 0.747 27.105 1.00 83.38 177 ASP A CA 1
ATOM 1365 C C . ASP A 1 177 ? -18.478 1.347 28.013 1.00 83.38 177 ASP A C 1
ATOM 1367 O O . ASP A 1 177 ? -19.039 0.659 28.878 1.00 83.38 177 ASP A O 1
ATOM 1371 N N . ALA A 1 178 ? -18.864 2.599 27.764 1.00 84.62 178 ALA A N 1
ATOM 1372 C CA . ALA A 1 178 ? -19.952 3.243 28.489 1.00 84.62 178 ALA A CA 1
ATOM 1373 C C . ALA A 1 178 ? -21.289 2.505 28.281 1.00 84.62 178 ALA A C 1
ATOM 1375 O O . ALA A 1 178 ? -22.010 2.235 29.249 1.00 84.62 178 ALA A O 1
ATOM 1376 N N . VAL A 1 179 ? -21.597 2.111 27.041 1.00 84.62 179 VAL A N 1
ATOM 1377 C CA . VAL A 1 179 ? -22.804 1.339 26.709 1.00 84.62 179 VAL A CA 1
ATOM 1378 C C . VAL A 1 179 ? -22.770 -0.039 27.371 1.00 84.62 179 VAL A C 1
ATOM 1380 O O . VAL A 1 179 ? -23.735 -0.437 28.028 1.00 84.62 179 VAL A O 1
ATOM 1383 N N . LEU A 1 180 ? -21.653 -0.760 27.264 1.00 83.31 180 LEU A N 1
ATOM 1384 C CA . LEU A 1 180 ? -21.499 -2.099 27.832 1.00 83.31 180 LEU A CA 1
ATOM 1385 C C . LEU A 1 180 ? -21.598 -2.091 29.359 1.00 83.31 180 LEU A C 1
ATOM 1387 O O . LEU A 1 180 ? -22.296 -2.925 29.943 1.00 83.31 180 LEU A O 1
ATOM 1391 N N . SER A 1 181 ? -20.957 -1.129 30.021 1.00 85.44 181 SER A N 1
ATOM 1392 C CA . SER A 1 181 ? -21.008 -1.001 31.478 1.00 85.44 181 SER A CA 1
ATOM 1393 C C . SER A 1 181 ? -22.414 -0.649 31.986 1.00 85.44 181 SER A C 1
ATOM 1395 O O . SER A 1 181 ? -22.856 -1.196 33.004 1.00 85.44 181 SER A O 1
ATOM 1397 N N . ALA A 1 182 ? -23.160 0.204 31.274 1.00 86.25 182 ALA A N 1
ATOM 1398 C CA . ALA A 1 182 ? -24.548 0.531 31.599 1.00 86.25 182 ALA A CA 1
ATOM 1399 C C . ALA A 1 182 ? -25.481 -0.679 31.420 1.00 86.25 182 ALA A C 1
ATOM 1401 O O . ALA A 1 182 ? -26.277 -0.989 32.317 1.00 86.25 182 ALA A O 1
ATOM 1402 N N . THR A 1 183 ? -25.343 -1.401 30.306 1.00 83.50 183 THR A N 1
ATOM 1403 C CA . THR A 1 183 ? -26.109 -2.620 30.013 1.00 83.50 183 THR A CA 1
ATOM 1404 C C . THR A 1 183 ? -25.837 -3.708 31.050 1.00 83.50 183 THR A C 1
ATOM 1406 O O . THR A 1 183 ? -26.780 -4.272 31.611 1.00 83.50 183 THR A O 1
ATOM 1409 N N . ARG A 1 184 ? -24.568 -3.929 31.420 1.00 83.88 184 ARG A N 1
ATOM 1410 C CA . ARG A 1 184 ? -24.179 -4.893 32.460 1.00 83.88 184 ARG A CA 1
ATOM 1411 C C . ARG A 1 184 ? -24.805 -4.571 33.820 1.00 83.88 184 ARG A C 1
ATOM 1413 O O . ARG A 1 184 ? -25.405 -5.448 34.438 1.00 83.88 184 ARG A O 1
ATOM 1420 N N . LYS A 1 185 ? -24.761 -3.306 34.259 1.00 88.38 185 LYS A N 1
ATOM 1421 C CA . LYS A 1 185 ? -25.411 -2.864 35.512 1.00 88.38 185 LYS A CA 1
ATOM 1422 C C . LYS A 1 185 ? -26.927 -3.088 35.491 1.00 88.38 185 LYS A C 1
ATOM 1424 O O . LYS A 1 185 ? -27.523 -3.408 36.521 1.00 88.38 185 LYS A O 1
ATOM 1429 N N . LYS A 1 186 ? -27.576 -2.901 34.337 1.00 86.56 186 LYS A N 1
ATOM 1430 C CA . LYS A 1 186 ? -29.015 -3.162 34.167 1.00 86.56 186 LYS A CA 1
ATOM 1431 C C . LYS A 1 186 ? -29.318 -4.658 34.273 1.00 86.56 186 LYS A C 1
ATOM 1433 O O . LYS A 1 186 ? -30.246 -5.031 34.990 1.00 86.56 186 LYS A O 1
ATOM 1438 N N . LEU A 1 187 ? -28.504 -5.499 33.634 1.00 85.38 187 LEU A N 1
ATOM 1439 C CA . LEU A 1 187 ? -28.629 -6.953 33.701 1.00 85.38 187 LEU A CA 1
ATOM 1440 C C . LEU A 1 187 ? -28.467 -7.477 35.135 1.00 85.38 187 LEU A C 1
ATOM 1442 O O . LEU A 1 187 ? -29.272 -8.293 35.575 1.00 85.38 187 LEU A O 1
ATOM 1446 N N . GLU A 1 188 ? -27.486 -6.973 35.888 1.00 86.69 188 GLU A N 1
ATOM 1447 C CA . GLU A 1 188 ? -27.264 -7.343 37.294 1.00 86.69 188 GLU A CA 1
ATOM 1448 C C . GLU A 1 188 ? -28.473 -7.003 38.182 1.00 86.69 188 GLU A C 1
ATOM 1450 O O . GLU A 1 188 ? -28.902 -7.825 38.998 1.00 86.69 188 GLU A O 1
ATOM 1455 N N . LYS A 1 189 ? -29.075 -5.819 37.994 1.00 87.25 189 LYS A N 1
ATOM 1456 C CA . LYS A 1 189 ? -30.289 -5.407 38.721 1.00 87.25 189 LYS A CA 1
ATOM 1457 C C . LYS A 1 189 ? -31.484 -6.307 38.410 1.00 87.25 189 LYS A C 1
ATOM 1459 O O . LYS A 1 189 ? -32.189 -6.716 39.335 1.00 87.25 189 LYS A O 1
ATOM 1464 N N . GLU A 1 190 ? -31.713 -6.623 37.137 1.00 84.31 190 GLU A N 1
ATOM 1465 C CA . GLU A 1 190 ? -32.819 -7.500 36.738 1.00 84.31 190 GLU A CA 1
ATOM 1466 C C . GLU A 1 190 ? -32.579 -8.950 37.196 1.00 84.31 190 GLU A C 1
ATOM 1468 O O . GLU A 1 190 ? -33.489 -9.570 37.744 1.00 84.31 190 GLU A O 1
ATOM 1473 N N . ALA A 1 191 ? -31.345 -9.463 37.119 1.00 84.06 191 ALA A N 1
ATOM 1474 C CA . ALA A 1 191 ? -30.986 -10.784 37.646 1.00 84.06 191 ALA A CA 1
ATOM 1475 C C . ALA A 1 191 ? -31.243 -10.889 39.160 1.00 84.06 191 ALA A C 1
ATOM 1477 O O . ALA A 1 191 ? -31.801 -11.878 39.642 1.00 84.06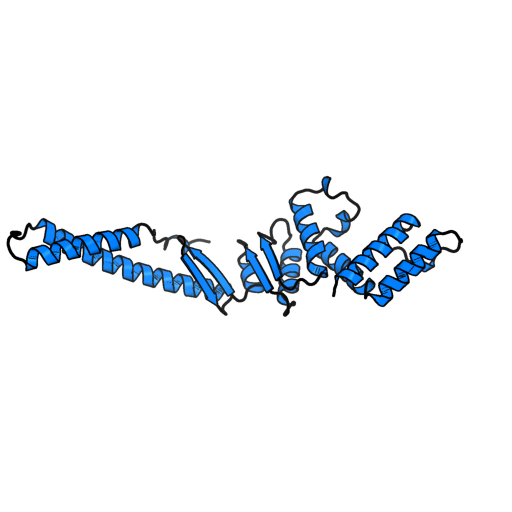 191 ALA A O 1
ATOM 1478 N N . ALA A 1 192 ? -30.882 -9.848 39.920 1.00 85.69 192 ALA A N 1
ATOM 1479 C CA . ALA A 1 192 ? -31.157 -9.777 41.351 1.00 85.69 192 ALA A CA 1
ATOM 1480 C C . ALA A 1 192 ? -32.666 -9.733 41.656 1.00 85.69 192 ALA A C 1
ATOM 1482 O O . ALA A 1 192 ? -33.103 -10.312 42.652 1.00 85.69 192 ALA A O 1
ATOM 1483 N N . TRP A 1 193 ? -33.471 -9.077 40.811 1.00 83.56 193 TRP A N 1
ATOM 1484 C CA . TRP A 1 193 ? -34.933 -9.076 40.931 1.00 83.56 193 TRP A CA 1
ATOM 1485 C C . TRP A 1 193 ? -35.531 -10.462 40.655 1.00 83.56 193 TRP A C 1
ATOM 1487 O O . TRP A 1 193 ? -36.329 -10.944 41.460 1.00 83.56 193 TRP A O 1
ATOM 1497 N N . VAL A 1 194 ? -35.097 -11.140 39.587 1.00 80.38 194 VAL A N 1
ATOM 1498 C CA . VAL A 1 194 ? -35.541 -12.505 39.245 1.00 80.38 194 VAL A CA 1
ATOM 1499 C C . VAL A 1 194 ? -35.189 -13.495 40.364 1.00 80.38 194 VAL A C 1
ATOM 1501 O O . VAL A 1 194 ? -36.034 -14.291 40.779 1.00 80.38 194 VAL A O 1
ATOM 1504 N N . ARG A 1 195 ? -33.975 -13.403 40.932 1.00 82.19 195 ARG A N 1
ATOM 1505 C CA . ARG A 1 195 ? -33.515 -14.279 42.027 1.00 82.19 195 ARG A CA 1
ATOM 1506 C C . ARG A 1 195 ? -34.348 -14.140 43.306 1.00 82.19 195 ARG A C 1
ATOM 1508 O O . ARG A 1 195 ? -34.443 -15.098 44.066 1.00 82.19 195 ARG A O 1
ATOM 1515 N N . LYS A 1 196 ? -34.988 -12.986 43.538 1.00 81.06 196 LYS A N 1
ATOM 1516 C CA . LYS A 1 196 ? -35.871 -12.746 44.697 1.00 81.06 196 LYS A CA 1
ATOM 1517 C C . LYS A 1 196 ? -37.238 -13.455 44.605 1.00 81.06 196 LYS A C 1
ATOM 1519 O O . LYS A 1 196 ? -38.070 -13.236 45.479 1.00 81.06 196 LYS A O 1
ATOM 1524 N N . GLN A 1 197 ? -37.475 -14.297 43.591 1.00 66.69 197 GLN A N 1
ATOM 1525 C CA . GLN A 1 197 ? -38.696 -15.102 43.399 1.00 66.69 197 GLN A CA 1
ATOM 1526 C C . GLN A 1 197 ? -40.017 -14.336 43.651 1.00 66.69 197 GLN A C 1
ATOM 1528 O O . GLN A 1 197 ? -40.806 -14.705 44.528 1.00 66.69 197 GLN A O 1
ATOM 1533 N N . PRO A 1 198 ? -40.330 -13.283 42.876 1.00 61.19 198 PRO A N 1
ATOM 1534 C CA . PRO A 1 198 ? -41.666 -12.697 42.905 1.00 61.19 198 PRO A CA 1
ATOM 1535 C C . PRO A 1 198 ? -42.682 -13.763 42.466 1.00 61.19 198 PRO A C 1
ATOM 1537 O O . PRO A 1 198 ? -42.566 -14.300 41.366 1.00 61.19 198 PRO A O 1
ATOM 1540 N N . LYS A 1 199 ? -43.665 -14.100 43.322 1.00 57.19 199 LYS A N 1
ATOM 1541 C CA . LYS A 1 199 ? -44.699 -15.124 43.050 1.00 57.19 199 LYS A CA 1
ATOM 1542 C C . LYS A 1 199 ? -45.219 -14.978 41.611 1.00 57.19 199 LYS A C 1
ATOM 1544 O O . LYS A 1 199 ? -45.929 -14.025 41.296 1.00 57.19 199 LYS A O 1
ATOM 1549 N N . ALA A 1 200 ? -44.868 -15.930 40.747 1.00 53.53 200 ALA A N 1
ATOM 1550 C CA . ALA A 1 200 ? -45.013 -15.888 39.287 1.00 53.53 200 ALA A CA 1
ATOM 1551 C C . ALA A 1 200 ? -46.469 -15.965 38.762 1.00 53.53 200 ALA A C 1
ATOM 1553 O O . ALA A 1 200 ? -46.712 -16.407 37.645 1.00 53.53 200 ALA A O 1
ATOM 1554 N N . ARG A 1 201 ? -47.463 -15.555 39.560 1.00 49.56 201 ARG A N 1
ATOM 1555 C CA . ARG A 1 201 ? -48.899 -15.747 39.283 1.00 49.56 201 ARG A CA 1
ATOM 1556 C C . ARG A 1 201 ? -49.620 -14.512 38.717 1.00 49.56 201 ARG A C 1
ATOM 1558 O O . ARG A 1 201 ? -50.838 -14.529 38.614 1.00 49.56 201 ARG A O 1
ATOM 1565 N N . GLN A 1 202 ? -48.912 -13.441 38.357 1.00 62.78 202 GLN A N 1
ATOM 1566 C CA . GLN A 1 202 ? -49.501 -12.193 37.836 1.00 62.78 202 GLN A CA 1
ATOM 1567 C C . GLN A 1 202 ? -48.876 -11.838 36.474 1.00 62.78 202 GLN A C 1
ATOM 1569 O O . GLN A 1 202 ? -47.660 -11.970 36.319 1.00 62.78 202 GLN A O 1
ATOM 1574 N N . SER A 1 203 ? -49.668 -11.366 35.498 1.00 63.94 203 SER A N 1
ATOM 1575 C CA . SER A 1 203 ? -49.202 -11.137 34.110 1.00 63.94 203 SER A CA 1
ATOM 1576 C C . SER A 1 203 ? -48.000 -10.184 34.012 1.00 63.94 203 SER A C 1
ATOM 1578 O O . SER A 1 203 ? -47.092 -10.424 33.220 1.00 63.94 203 SER A O 1
ATOM 1580 N N . LYS A 1 204 ? -47.931 -9.176 34.896 1.00 60.94 204 LYS A N 1
ATOM 1581 C CA . LYS A 1 204 ? -46.803 -8.232 35.016 1.00 60.94 204 LYS A CA 1
ATOM 1582 C C . LYS A 1 204 ? -45.476 -8.879 35.439 1.00 60.94 204 LYS A C 1
ATOM 1584 O O . LYS A 1 204 ? -44.417 -8.338 35.141 1.00 60.94 204 LYS A O 1
ATOM 1589 N N . SER A 1 205 ? -45.513 -10.008 36.153 1.00 64.88 205 SER A N 1
ATOM 1590 C CA . SER A 1 205 ? -44.300 -10.742 36.550 1.00 64.88 205 SER A CA 1
ATOM 1591 C C . SER A 1 205 ? -43.725 -11.525 35.364 1.00 64.88 205 SER A C 1
ATOM 1593 O O . SER A 1 205 ? -42.522 -11.487 35.124 1.00 64.88 205 SER A O 1
ATOM 1595 N N . LYS A 1 206 ? -44.597 -12.141 34.550 1.00 73.81 206 LYS A N 1
ATOM 1596 C CA . LYS A 1 206 ? -44.210 -12.896 33.348 1.00 73.81 206 LYS A CA 1
ATOM 1597 C C . LYS A 1 206 ? -43.544 -12.004 32.292 1.00 73.81 206 LYS A C 1
ATOM 1599 O O . LYS A 1 206 ? -42.463 -12.335 31.819 1.00 73.81 206 LYS A O 1
ATOM 1604 N N . SER A 1 207 ? -44.120 -10.832 32.010 1.00 77.56 207 SER A N 1
ATOM 1605 C CA . SER A 1 207 ? -43.558 -9.882 31.037 1.00 77.56 207 SER A CA 1
ATOM 1606 C C . SER A 1 207 ? -42.165 -9.368 31.419 1.00 77.56 207 SER A C 1
ATOM 1608 O O . SER A 1 207 ? -41.359 -9.053 30.549 1.00 77.56 207 SER A O 1
ATOM 1610 N N . ARG A 1 208 ? -41.862 -9.267 32.722 1.00 77.00 208 ARG A N 1
ATOM 1611 C CA . ARG A 1 208 ? -40.560 -8.787 33.204 1.00 77.00 208 ARG A CA 1
ATOM 1612 C C . ARG A 1 208 ? -39.477 -9.868 33.150 1.00 77.00 208 ARG A C 1
ATOM 1614 O O . ARG A 1 208 ? -38.336 -9.549 32.841 1.00 77.00 208 ARG A O 1
ATOM 1621 N N . VAL A 1 209 ? -39.837 -11.133 33.381 1.00 78.62 209 VAL A N 1
ATOM 1622 C CA . VAL A 1 209 ? -38.930 -12.278 33.175 1.00 78.62 209 VAL A CA 1
ATOM 1623 C C . VAL A 1 209 ? -38.576 -12.424 31.692 1.00 78.62 209 VAL A C 1
ATOM 1625 O O . VAL A 1 209 ? -37.402 -12.516 31.356 1.00 78.62 209 VAL A O 1
ATOM 1628 N N . GLU A 1 210 ? -39.560 -12.319 30.795 1.00 81.12 210 GLU A N 1
ATOM 1629 C CA . GLU A 1 210 ? -39.315 -12.333 29.343 1.00 81.12 210 GLU A CA 1
ATOM 1630 C C . GLU A 1 210 ? -38.417 -11.164 28.890 1.00 81.12 210 GLU A C 1
ATOM 1632 O O . GLU A 1 210 ? -37.573 -11.323 28.008 1.00 81.12 210 GLU A O 1
ATOM 1637 N N . ALA A 1 211 ? -38.565 -9.983 29.503 1.00 81.50 211 ALA A N 1
ATOM 1638 C CA . ALA A 1 211 ? -37.688 -8.841 29.247 1.00 81.50 211 ALA A CA 1
ATOM 1639 C C . ALA A 1 211 ? -36.250 -9.077 29.744 1.00 81.50 211 ALA A C 1
ATOM 1641 O O . ALA A 1 211 ? -35.306 -8.668 29.071 1.00 81.50 211 ALA A O 1
ATOM 1642 N N . TYR A 1 212 ? -36.075 -9.752 30.885 1.00 82.00 212 TYR A N 1
ATOM 1643 C CA . TYR A 1 212 ? -34.761 -10.157 31.387 1.00 82.00 212 TYR A CA 1
ATOM 1644 C C . TYR A 1 212 ? -34.073 -11.154 30.447 1.00 82.00 212 TYR A C 1
ATOM 1646 O O . TYR A 1 212 ? -32.910 -10.949 30.110 1.00 82.00 212 TYR A O 1
ATOM 1654 N N . ASP A 1 213 ? -34.782 -12.183 29.974 1.00 82.44 213 ASP A N 1
ATOM 1655 C CA . ASP A 1 213 ? -34.210 -13.180 29.060 1.00 82.44 213 ASP A CA 1
ATOM 1656 C C . ASP A 1 213 ? -33.771 -12.542 27.734 1.00 82.44 213 ASP A C 1
ATOM 1658 O O . ASP A 1 213 ? -32.676 -12.822 27.241 1.00 82.44 213 ASP A O 1
ATOM 1662 N N . LYS A 1 214 ? -34.570 -11.610 27.191 1.00 85.06 214 LYS A N 1
ATOM 1663 C CA . LYS A 1 214 ? -34.175 -10.808 26.019 1.00 85.06 214 LYS A CA 1
ATOM 1664 C C . LYS A 1 214 ? -32.929 -9.969 26.293 1.00 85.06 214 LYS A C 1
ATOM 1666 O O . LYS A 1 214 ? -31.993 -10.006 25.498 1.00 85.06 214 LYS A O 1
ATOM 1671 N N . LEU A 1 215 ? -32.900 -9.261 27.424 1.00 83.00 215 LEU A N 1
ATOM 1672 C CA . LEU A 1 215 ? -31.765 -8.425 27.817 1.00 83.00 215 LEU A CA 1
ATOM 1673 C C . LEU A 1 215 ? -30.491 -9.260 28.010 1.00 83.00 215 LEU A C 1
ATOM 1675 O O . LEU A 1 215 ? -29.406 -8.812 27.656 1.00 83.00 215 LEU A O 1
ATOM 1679 N N . LYS A 1 216 ? -30.609 -10.479 28.543 1.00 81.12 216 LYS A N 1
ATOM 1680 C CA . LYS A 1 216 ? -29.492 -11.412 28.706 1.00 81.12 216 LYS A CA 1
ATOM 1681 C C . LYS A 1 216 ? -28.915 -11.831 27.356 1.00 81.12 216 LYS A C 1
ATOM 1683 O O . LYS A 1 216 ? -27.713 -11.713 27.164 1.00 81.12 216 LYS A O 1
ATOM 1688 N N . VAL A 1 217 ? -29.762 -12.238 26.407 1.00 81.88 217 VAL A N 1
ATOM 1689 C CA . VAL A 1 217 ? -29.325 -12.602 25.045 1.00 81.88 217 VAL A CA 1
ATOM 1690 C C . VAL A 1 217 ? -28.662 -11.419 24.333 1.00 81.88 217 VAL A C 1
ATOM 1692 O O . VAL A 1 217 ? -27.659 -11.595 23.647 1.00 81.88 217 VAL A O 1
ATOM 1695 N N . GLU A 1 218 ? -29.206 -10.214 24.489 1.00 80.69 218 GLU A N 1
ATOM 1696 C CA . GLU A 1 218 ? -28.631 -8.988 23.928 1.00 80.69 218 GLU A CA 1
ATOM 1697 C C . GLU A 1 218 ? -27.268 -8.665 24.556 1.00 80.69 218 GLU A C 1
ATOM 1699 O O . GLU A 1 218 ? -26.297 -8.434 23.840 1.00 80.69 218 GLU A O 1
ATOM 1704 N N . THR A 1 219 ? -27.164 -8.753 25.884 1.00 76.88 219 THR A N 1
ATOM 1705 C CA . THR A 1 219 ? -25.907 -8.516 26.609 1.00 76.88 219 THR A CA 1
ATOM 1706 C C . THR A 1 219 ? -24.851 -9.565 26.264 1.00 76.88 219 THR A C 1
ATOM 1708 O O . THR A 1 219 ? -23.698 -9.203 26.064 1.00 76.88 219 THR A O 1
ATOM 1711 N N . ASP A 1 220 ? -25.219 -10.843 26.133 1.00 74.00 220 ASP A N 1
ATOM 1712 C CA . ASP A 1 220 ? -24.296 -11.916 25.741 1.00 74.00 220 ASP A CA 1
ATOM 1713 C C . ASP A 1 220 ? -23.782 -11.707 24.306 1.00 74.00 220 ASP A C 1
ATOM 1715 O O . ASP A 1 220 ? -22.589 -11.858 24.051 1.00 74.00 220 ASP A O 1
ATOM 1719 N N . LYS A 1 221 ? -24.635 -11.262 23.371 1.00 72.31 221 LYS A N 1
ATOM 1720 C CA . LYS A 1 221 ? -24.200 -10.870 22.016 1.00 72.31 221 LYS A CA 1
ATOM 1721 C C . LYS A 1 221 ? -23.231 -9.689 22.033 1.00 72.31 221 LYS A C 1
ATOM 1723 O O . LYS A 1 221 ? -22.289 -9.672 21.247 1.00 72.31 221 LYS A O 1
ATOM 1728 N N . MET A 1 222 ? -23.449 -8.723 22.923 1.00 67.81 222 MET A N 1
ATOM 1729 C CA . MET A 1 222 ? -22.553 -7.582 23.112 1.00 67.81 222 MET A CA 1
ATOM 1730 C C . MET A 1 222 ? -21.252 -7.967 23.850 1.00 67.81 222 MET A C 1
ATOM 1732 O O . MET A 1 222 ? -20.223 -7.347 23.615 1.00 67.81 222 MET A O 1
ATOM 1736 N N . ALA A 1 223 ? -21.267 -8.994 24.710 1.00 61.38 223 ALA A N 1
ATOM 1737 C CA . ALA A 1 223 ? -20.123 -9.444 25.516 1.00 61.38 223 ALA A CA 1
ATOM 1738 C C . ALA A 1 223 ? -19.207 -10.455 24.802 1.00 61.38 223 ALA A C 1
ATOM 1740 O O . ALA A 1 223 ? -18.003 -10.465 25.048 1.00 61.38 223 ALA A O 1
ATOM 1741 N N . VAL A 1 224 ? -19.740 -11.261 23.872 1.00 53.62 224 VAL A N 1
ATOM 1742 C CA . VAL A 1 224 ? -18.951 -12.094 22.932 1.00 53.62 224 VAL A CA 1
ATOM 1743 C C . VAL A 1 224 ? -18.123 -11.226 21.966 1.00 53.62 224 VAL A C 1
ATOM 1745 O O . VAL A 1 224 ? -17.278 -11.724 21.228 1.00 53.62 224 VAL A O 1
ATOM 1748 N N . GLN A 1 225 ? -18.303 -9.907 22.024 1.00 50.94 225 GLN A N 1
ATOM 1749 C CA . GLN A 1 225 ? -17.447 -8.914 21.405 1.00 50.94 225 GLN A CA 1
ATOM 1750 C C . GLN A 1 225 ? -16.493 -8.320 22.469 1.00 50.94 225 GLN A C 1
ATOM 1752 O O . GLN A 1 225 ? -16.837 -7.326 23.113 1.00 50.94 225 GLN A O 1
ATOM 1757 N N . PRO A 1 226 ? -15.308 -8.908 22.727 1.00 46.91 226 PRO A N 1
ATOM 1758 C CA . PRO A 1 226 ? -14.506 -8.544 23.893 1.00 46.91 226 PRO A CA 1
ATOM 1759 C C . PRO A 1 226 ? -13.801 -7.201 23.712 1.00 46.91 226 PRO A C 1
ATOM 1761 O O . PRO A 1 226 ? -12.893 -7.086 22.899 1.00 46.91 226 PRO A O 1
ATOM 1764 N N . MET A 1 227 ? -14.176 -6.203 24.515 1.00 49.59 227 MET A N 1
ATOM 1765 C CA . MET A 1 227 ? -13.478 -4.920 24.638 1.00 49.59 227 MET A CA 1
ATOM 1766 C C . MET A 1 227 ? -12.001 -5.077 25.011 1.00 49.59 227 MET A C 1
ATOM 1768 O O . MET A 1 227 ? -11.672 -5.431 26.141 1.00 49.59 227 MET A O 1
ATOM 1772 N N . GLY A 1 228 ? -11.115 -4.725 24.083 1.00 44.12 228 GLY A N 1
ATOM 1773 C CA . GLY A 1 228 ? -9.703 -4.481 24.356 1.00 44.12 228 GLY A CA 1
ATOM 1774 C C . GLY A 1 228 ? -9.432 -2.983 24.467 1.00 44.12 228 GLY A C 1
ATOM 1775 O O . GLY A 1 228 ? -8.963 -2.376 23.515 1.00 44.12 228 GLY A O 1
ATOM 1776 N N . VAL A 1 229 ? -9.716 -2.378 25.624 1.00 44.62 229 VAL A N 1
ATOM 1777 C CA . VAL A 1 229 ? -9.216 -1.025 25.974 1.00 44.62 229 VAL A CA 1
ATOM 1778 C C . VAL A 1 229 ? -7.759 -1.102 26.489 1.00 44.62 229 VAL A C 1
ATOM 1780 O O . VAL A 1 229 ? -7.133 -0.092 26.797 1.00 44.62 229 VAL A O 1
ATOM 1783 N N . ALA A 1 230 ? -7.183 -2.308 26.571 1.00 42.19 230 ALA A N 1
ATOM 1784 C CA . ALA A 1 230 ? -5.847 -2.544 27.118 1.00 42.19 230 ALA A CA 1
ATOM 1785 C C . ALA A 1 230 ? -4.688 -2.177 26.167 1.00 42.19 230 ALA A C 1
ATOM 1787 O O . ALA A 1 230 ? -3.594 -1.909 26.656 1.00 42.19 230 ALA A O 1
ATOM 1788 N N . ASP A 1 231 ? -4.916 -2.070 24.854 1.00 42.62 231 ASP A N 1
ATOM 1789 C CA . ASP A 1 231 ? -3.829 -1.870 23.875 1.00 42.62 231 ASP A CA 1
ATOM 1790 C C . ASP A 1 231 ? -3.475 -0.397 23.600 1.00 42.62 231 ASP A C 1
ATOM 1792 O O . ASP A 1 231 ? -2.574 -0.108 22.823 1.00 42.62 231 ASP A O 1
ATOM 1796 N N . LEU A 1 232 ? -4.140 0.565 24.248 1.00 43.44 232 LEU A N 1
ATOM 1797 C CA . LEU A 1 232 ? -3.839 1.998 24.082 1.00 43.44 232 LEU A CA 1
ATOM 1798 C C . LEU A 1 232 ? -2.760 2.524 25.047 1.00 43.44 232 LEU A C 1
ATOM 1800 O O . LEU A 1 232 ? -2.412 3.700 24.989 1.00 43.44 232 LEU A O 1
ATOM 1804 N N . LYS A 1 233 ? -2.225 1.686 25.950 1.00 36.25 233 LYS A N 1
ATOM 1805 C CA . LYS A 1 233 ? -1.182 2.087 26.920 1.00 36.25 233 LYS A CA 1
ATOM 1806 C C . LYS A 1 233 ? 0.216 1.532 26.637 1.00 36.25 233 LYS A C 1
ATOM 1808 O O . LYS A 1 233 ? 1.116 1.740 27.448 1.00 36.25 233 LYS A O 1
ATOM 1813 N N . GLY A 1 234 ? 0.432 0.887 25.498 1.00 40.47 234 GLY A N 1
ATOM 1814 C CA . GLY A 1 234 ? 1.768 0.490 25.071 1.00 40.47 234 GLY A CA 1
ATOM 1815 C C . GLY A 1 234 ? 1.834 0.302 23.563 1.00 40.47 234 GLY A C 1
ATOM 1816 O O . GLY A 1 234 ? 0.962 -0.354 23.008 1.00 40.47 234 GLY A O 1
ATOM 1817 N N . VAL A 1 235 ? 2.909 0.831 22.967 1.00 34.44 235 VAL A N 1
ATOM 1818 C CA . VAL A 1 235 ? 3.368 0.738 21.561 1.00 34.44 235 VAL A CA 1
ATOM 1819 C C . VAL A 1 235 ? 3.111 1.984 20.722 1.00 34.44 235 VAL A C 1
ATOM 1821 O O . VAL A 1 235 ? 2.124 2.038 19.949 1.00 34.44 235 VAL A O 1
#